Protein AF-A0A2H5VW94-F1 (afdb_monomer_lite)

Secondary structure (DSSP, 8-state):
------------------------TTPPP----HHHHTTS-S----SSTT-GGG-HHHHHHHHHHHHHTT-S---------S----EEEETTEEEETTSEEETTTEEEEE-TTS-EEEEE-HHHHHHH-SEEEEE-PPTT-EE-TTSEEEEEEETTEEEEEEPSS-EEEEEE-THHHH-TTHHHH-TTTTTEEEEEEESSHHHHHTTSB-HHHHHHHHHHHHHHHHHHHHHHHHHTT--S-S-------TT-PPPPTTS--TTT---HHHHHHHHHHH-HHHHHHHHHHHHS-------------PPP--

Foldseek 3Di:
DDDDDDDDDDDDDDDDDDDDDPPDDPDDPPDAAPCCLVVNDVDDDDPDPLQLVPDVVNVVVVVVVVVVVPPDDDDDDDDPDDPPFPWDDDLQFTDRQQWWAAQLQKTWDQDSVRKIFIFGGQVLCLLQFDWQDWFADDAFDWAAAQDFGTWIAGPLGIDTFGDLATFTFHFALPVCHVCVCCCNPPGPPSRTGTITRHPCSSVSSVNIAHHPRVVVSVNVLLVVLLVLLCVLCVVVVNPLPPPPPPPDDPPRDDDDPPDCPPSSRSHSVVSVVSCVVNDSVSSVVSSCVRNPNPPPDPDDDPPDDDDDDD

pLDDT: mean 73.54, std 22.24, range [30.2, 98.19]

Structure (mmCIF, N/CA/C/O backbone):
data_AF-A0A2H5VW94-F1
#
_entry.id   AF-A0A2H5VW94-F1
#
loop_
_atom_site.group_PDB
_atom_site.id
_atom_site.type_symbol
_atom_site.label_atom_id
_atom_site.label_alt_id
_atom_site.label_comp_id
_atom_site.label_asym_id
_atom_site.label_entity_id
_atom_site.label_seq_id
_atom_site.pdbx_PDB_ins_code
_atom_site.Cartn_x
_atom_site.Cartn_y
_atom_site.Cartn_z
_atom_site.occupancy
_atom_site.B_iso_or_equiv
_atom_site.auth_seq_id
_atom_site.auth_comp_id
_atom_site.auth_asym_id
_atom_site.auth_atom_id
_atom_site.pdbx_PDB_model_num
ATOM 1 N N . MET A 1 1 ? -44.189 37.607 56.388 1.00 36.94 1 MET A N 1
ATOM 2 C CA . MET A 1 1 ? -44.268 38.728 55.429 1.00 36.94 1 MET A CA 1
ATOM 3 C C . MET A 1 1 ? -42.875 39.306 55.395 1.00 36.94 1 MET A C 1
ATOM 5 O O . MET A 1 1 ? -42.502 40.000 56.328 1.00 36.94 1 MET A O 1
ATOM 9 N N . ASP A 1 2 ? -42.095 38.837 54.425 1.00 33.47 2 ASP A N 1
ATOM 10 C CA . ASP A 1 2 ? -40.647 39.026 54.344 1.00 33.47 2 ASP A CA 1
ATOM 11 C C . ASP A 1 2 ? -40.249 40.421 53.858 1.00 33.47 2 ASP A C 1
ATOM 13 O O . ASP A 1 2 ? -40.927 41.047 53.041 1.00 33.47 2 ASP A O 1
ATOM 17 N N . GLU A 1 3 ? -39.115 40.867 54.385 1.00 41.34 3 GLU A N 1
ATOM 18 C CA . GLU A 1 3 ? -38.532 42.194 54.270 1.00 41.34 3 GLU A CA 1
ATOM 19 C C . GLU A 1 3 ? -37.410 42.206 53.206 1.00 41.34 3 GLU A C 1
ATOM 21 O O . GLU A 1 3 ? -36.407 41.509 53.305 1.00 41.34 3 GLU A O 1
ATOM 26 N N . VAL A 1 4 ? -37.657 42.955 52.129 1.00 40.69 4 VAL A N 1
ATOM 27 C CA . VAL A 1 4 ? -36.775 43.897 51.402 1.00 40.69 4 VAL A CA 1
ATOM 28 C C . VAL A 1 4 ? -35.230 43.707 51.433 1.00 40.69 4 VAL A C 1
ATOM 30 O O . VAL A 1 4 ? -34.562 44.007 52.411 1.00 40.69 4 VAL A O 1
ATOM 33 N N . LEU A 1 5 ? -34.686 43.364 50.248 1.00 40.09 5 LEU A N 1
ATOM 34 C CA . LEU A 1 5 ? -33.535 43.937 49.492 1.00 40.09 5 LEU A CA 1
ATOM 35 C C . LEU A 1 5 ? -32.297 44.530 50.219 1.00 40.09 5 LEU A C 1
ATOM 37 O O . LEU A 1 5 ? -32.422 45.563 50.862 1.00 40.09 5 LEU A O 1
ATOM 41 N N . SER A 1 6 ? -31.075 44.095 49.830 1.00 35.69 6 SER A N 1
ATOM 42 C CA . SER A 1 6 ? -30.029 45.001 49.274 1.00 35.69 6 SER A CA 1
ATOM 43 C C . SER A 1 6 ? -28.777 44.301 48.674 1.00 35.69 6 SER A C 1
ATOM 45 O O . SER A 1 6 ? -28.000 43.682 49.387 1.00 35.69 6 SER A O 1
ATOM 47 N N . ARG A 1 7 ? -28.616 44.474 47.347 1.00 33.97 7 ARG A N 1
ATOM 48 C CA . ARG A 1 7 ? -27.431 44.826 46.504 1.00 33.97 7 ARG A CA 1
ATOM 49 C C . ARG A 1 7 ? -26.071 44.071 46.593 1.00 33.97 7 ARG A C 1
ATOM 51 O O . ARG A 1 7 ? -25.470 43.957 47.648 1.00 33.97 7 ARG A O 1
ATOM 58 N N . GLY A 1 8 ? -25.580 43.669 45.398 1.00 34.22 8 GLY A N 1
ATOM 59 C CA . GLY A 1 8 ? -24.301 42.980 45.068 1.00 34.22 8 GLY A CA 1
ATOM 60 C C . GLY A 1 8 ? -23.008 43.825 45.168 1.00 34.22 8 GLY A C 1
ATOM 61 O O . GLY A 1 8 ? -23.049 44.834 45.868 1.00 34.22 8 GLY A O 1
ATOM 62 N N . PRO A 1 9 ? -21.867 43.473 44.507 1.00 42.53 9 PRO A N 1
ATOM 63 C CA . PRO A 1 9 ? -21.762 43.211 43.059 1.00 42.53 9 PRO A CA 1
ATOM 64 C C . PRO A 1 9 ? -20.797 42.066 42.618 1.00 42.53 9 PRO A C 1
ATOM 66 O O . PRO A 1 9 ? -20.228 41.333 43.415 1.00 42.53 9 PRO A O 1
ATOM 69 N N . THR A 1 10 ? -20.691 41.942 41.292 1.00 43.19 10 THR A N 1
ATOM 70 C CA . THR A 1 10 ? -19.882 41.091 40.393 1.00 43.19 10 THR A CA 1
ATOM 71 C C . THR A 1 10 ? -18.403 40.872 40.727 1.00 43.19 10 THR A C 1
ATOM 73 O O . THR A 1 10 ? -17.723 41.843 41.034 1.00 43.19 10 THR A O 1
ATOM 76 N N . GLU A 1 11 ? -17.872 39.682 40.406 1.00 33.97 11 GLU A N 1
ATOM 77 C CA . GLU A 1 11 ? -16.534 39.538 39.802 1.00 33.97 11 GLU A CA 1
ATOM 78 C C . GLU A 1 11 ? -16.359 38.193 39.071 1.00 33.97 11 GLU A C 1
ATOM 80 O O . GLU A 1 11 ? -16.801 37.139 39.525 1.00 33.97 11 GLU A O 1
ATOM 85 N N . ALA A 1 12 ? -15.750 38.263 37.888 1.00 40.97 12 ALA A N 1
ATOM 86 C CA . ALA A 1 12 ? -15.394 37.145 37.027 1.00 40.97 12 ALA A CA 1
ATOM 87 C C . ALA A 1 12 ? -13.968 36.672 37.333 1.00 40.97 12 ALA A C 1
ATOM 89 O O . ALA A 1 12 ? -13.084 37.502 37.521 1.00 40.97 12 ALA A O 1
ATOM 90 N N . THR A 1 13 ? -13.713 35.361 37.302 1.00 33.62 13 THR A N 1
ATOM 91 C CA . THR A 1 13 ? -12.376 34.782 37.052 1.00 33.62 13 THR A CA 1
ATOM 92 C C . THR A 1 13 ? -12.488 33.267 36.826 1.00 33.62 13 THR A C 1
ATOM 94 O O . THR A 1 13 ? -12.950 32.531 37.691 1.00 33.62 13 THR A O 1
ATOM 97 N N . GLY A 1 14 ? -12.062 32.778 35.654 1.00 31.61 14 GLY A N 1
ATOM 98 C CA . GLY A 1 14 ? -11.426 31.449 35.576 1.00 31.61 14 GLY A CA 1
ATOM 99 C C . GLY A 1 14 ? -9.961 31.564 36.036 1.00 31.61 14 GLY A C 1
ATOM 100 O O . GLY A 1 14 ? -9.589 32.635 36.515 1.00 31.61 14 GLY A O 1
ATOM 101 N N . PRO A 1 15 ? -9.069 30.577 35.815 1.00 45.81 15 PRO A N 1
ATOM 102 C CA . PRO A 1 15 ? -9.237 29.203 35.334 1.00 45.81 15 PRO A CA 1
ATOM 103 C C . PRO A 1 15 ? -8.601 28.159 36.295 1.00 45.81 15 PRO A C 1
ATOM 105 O O . PRO A 1 15 ? -7.862 28.500 37.210 1.00 45.81 15 PRO A O 1
ATOM 108 N N . GLY A 1 16 ? -8.796 26.865 36.020 1.00 35.56 16 GLY A N 1
ATOM 109 C CA . GLY A 1 16 ? -7.856 25.821 36.455 1.00 35.56 16 GLY A CA 1
ATOM 110 C C . GLY A 1 16 ? -8.177 25.096 37.764 1.00 35.56 16 GLY A C 1
ATOM 111 O O . GLY A 1 16 ? -7.772 25.503 38.845 1.00 35.56 16 GLY A O 1
ATOM 112 N N . ALA A 1 17 ? -8.768 23.911 37.634 1.00 32.50 17 ALA A N 1
ATOM 113 C CA . ALA A 1 17 ? -8.488 22.803 38.538 1.00 32.50 17 ALA A CA 1
ATOM 114 C C . ALA A 1 17 ? -8.567 21.502 37.733 1.00 32.50 17 ALA A C 1
ATOM 116 O O . ALA A 1 17 ? -9.645 20.985 37.452 1.00 32.50 17 ALA A O 1
ATOM 117 N N . HIS A 1 18 ? -7.402 21.005 37.320 1.00 34.72 18 HIS A N 1
ATOM 118 C CA . HIS A 1 18 ? -7.222 19.611 36.932 1.00 34.72 18 HIS A CA 1
ATOM 119 C C . HIS A 1 18 ? -7.373 18.738 38.184 1.00 34.72 18 HIS A C 1
ATOM 121 O O . HIS A 1 18 ? -6.584 18.913 39.116 1.00 34.72 18 HIS A O 1
ATOM 127 N N . PRO A 1 19 ? -8.288 17.757 38.232 1.00 38.44 19 PRO A N 1
ATOM 128 C CA . PRO A 1 19 ? -8.153 16.676 39.186 1.00 38.44 19 PRO A CA 1
ATOM 129 C C . PRO A 1 19 ? -7.064 15.740 38.671 1.00 38.44 19 PRO A C 1
ATOM 131 O O . PRO A 1 19 ? -7.171 15.143 37.599 1.00 38.44 19 PRO A O 1
ATOM 134 N N . LEU A 1 20 ? -5.993 15.696 39.452 1.00 33.03 20 LEU A N 1
ATOM 135 C CA . LEU A 1 20 ? -4.867 14.791 39.338 1.00 33.03 20 LEU A CA 1
ATOM 136 C C . LEU A 1 20 ? -5.322 13.342 39.147 1.00 33.03 20 LEU A C 1
ATOM 138 O O . LEU A 1 20 ? -6.284 12.869 39.754 1.00 33.03 20 LEU A O 1
ATOM 142 N N . SER A 1 21 ? -4.565 12.665 38.294 1.00 39.91 21 SER A N 1
ATOM 143 C CA . SER A 1 21 ? -4.624 11.255 37.953 1.00 39.91 21 SER A CA 1
ATOM 144 C C . SER A 1 21 ? -4.750 10.372 39.195 1.00 39.91 21 SER A C 1
ATOM 146 O O . SER A 1 21 ? -3.788 10.176 39.933 1.00 39.91 21 SER A O 1
ATOM 148 N N . ILE A 1 22 ? -5.929 9.786 39.391 1.00 37.25 22 ILE A N 1
ATOM 149 C CA . ILE A 1 22 ? -6.051 8.532 40.129 1.00 37.25 22 ILE A CA 1
ATOM 150 C C . ILE A 1 22 ? -5.947 7.436 39.072 1.00 37.25 22 ILE A C 1
ATOM 152 O O . ILE A 1 22 ? -6.902 7.173 38.339 1.00 37.25 22 ILE A O 1
ATOM 156 N N . GLU A 1 23 ? -4.766 6.830 38.961 1.00 41.69 23 GLU A N 1
ATOM 157 C CA . GLU A 1 23 ? -4.579 5.596 38.202 1.00 41.69 23 GLU A CA 1
ATOM 158 C C . GLU A 1 23 ? -5.388 4.488 38.888 1.00 41.69 23 GLU A C 1
ATOM 160 O O . GLU A 1 23 ? -4.967 3.885 39.871 1.00 41.69 23 GLU A O 1
ATOM 165 N N . ARG A 1 24 ? -6.611 4.264 38.399 1.00 37.78 24 ARG A N 1
ATOM 166 C CA . ARG A 1 24 ? -7.397 3.070 38.704 1.00 37.78 24 ARG A CA 1
ATOM 167 C C . ARG A 1 24 ? -7.091 2.018 37.647 1.00 37.78 24 ARG A C 1
ATOM 169 O O . ARG A 1 24 ? -7.549 2.124 36.507 1.00 37.78 24 ARG A O 1
ATOM 176 N N . GLU A 1 25 ? -6.333 0.998 38.037 1.00 43.88 25 GLU A N 1
ATOM 177 C CA . GLU A 1 25 ? -6.267 -0.270 37.312 1.00 43.88 25 GLU A CA 1
ATOM 178 C C . GLU A 1 25 ? -7.698 -0.784 37.086 1.00 43.88 25 GLU A C 1
ATOM 180 O O . GLU A 1 25 ? -8.461 -0.986 38.031 1.00 43.88 25 GLU A O 1
ATOM 185 N N . GLY A 1 26 ? -8.085 -0.909 35.812 1.00 47.12 26 GLY A N 1
ATOM 186 C CA . GLY A 1 26 ? -9.430 -1.318 35.390 1.00 47.12 26 GLY A CA 1
ATOM 187 C C . GLY A 1 26 ? -10.304 -0.225 34.758 1.00 47.12 26 GLY A C 1
ATOM 188 O O . GLY A 1 26 ? -11.476 -0.483 34.493 1.00 47.12 26 GLY A O 1
ATOM 189 N N . ALA A 1 27 ? -9.786 0.979 34.492 1.00 40.06 27 ALA A N 1
ATOM 190 C CA . ALA A 1 27 ? -10.548 2.011 33.787 1.00 40.06 27 ALA A CA 1
ATOM 191 C C . ALA A 1 27 ? -10.791 1.629 32.312 1.00 40.06 27 ALA A C 1
ATOM 193 O O . ALA A 1 27 ? -9.847 1.416 31.547 1.00 40.06 27 ALA A O 1
ATOM 194 N N . ALA A 1 28 ? -12.065 1.564 31.910 1.00 51.09 28 ALA A N 1
ATOM 195 C CA . ALA A 1 28 ? -12.468 1.476 30.508 1.00 51.09 28 ALA A CA 1
ATOM 196 C C . ALA A 1 28 ? -11.745 2.561 29.683 1.00 51.09 28 ALA A C 1
ATOM 198 O O . ALA A 1 28 ? -11.519 3.660 30.205 1.00 51.09 28 ALA A O 1
ATOM 199 N N . PRO A 1 29 ? -11.358 2.285 28.422 1.00 56.88 29 PRO A N 1
ATOM 200 C CA . PRO A 1 29 ? -10.651 3.266 27.613 1.00 56.88 29 PRO A CA 1
ATOM 201 C C . PRO A 1 29 ? -11.464 4.558 27.573 1.00 56.88 29 PRO A C 1
ATOM 203 O O . PRO A 1 29 ? -12.663 4.528 27.300 1.00 56.88 29 PRO A O 1
ATOM 206 N N . VAL A 1 30 ? -10.811 5.688 27.859 1.00 66.25 30 VAL A N 1
ATOM 207 C CA . VAL A 1 30 ? -11.415 7.011 27.685 1.00 66.25 30 VAL A CA 1
ATOM 208 C C . VAL A 1 30 ? -11.692 7.156 26.197 1.00 66.25 30 VAL A C 1
ATOM 210 O O . VAL A 1 30 ? -10.794 7.453 25.407 1.00 66.25 30 VAL A O 1
ATOM 213 N N . LEU A 1 31 ? -12.924 6.853 25.804 1.00 68.19 31 LEU A N 1
ATOM 214 C CA . LEU A 1 31 ? -13.353 6.952 24.426 1.00 68.19 31 LEU A CA 1
ATOM 215 C C . LEU A 1 31 ? -13.254 8.432 24.031 1.00 68.19 31 LEU A C 1
ATOM 217 O O . LEU A 1 31 ? -13.614 9.340 24.783 1.00 68.19 31 LEU A O 1
ATOM 221 N N . GLN A 1 32 ? -12.682 8.700 22.866 1.00 76.69 32 GLN A N 1
ATOM 222 C CA . GLN A 1 32 ? -12.521 10.053 22.339 1.00 76.69 32 GLN A CA 1
ATOM 223 C C . GLN A 1 32 ? -13.140 10.111 20.951 1.00 76.69 32 GLN A C 1
ATOM 225 O O . GLN A 1 32 ? -13.192 9.109 20.239 1.00 76.69 32 GLN A O 1
ATOM 230 N N . CYS A 1 33 ? -13.615 11.294 20.565 1.00 83.94 33 CYS A N 1
ATOM 231 C CA . CYS A 1 33 ? -14.089 11.523 19.207 1.00 83.94 33 CYS A CA 1
ATOM 232 C C . CYS A 1 33 ? -12.991 11.152 18.194 1.00 83.94 33 CYS A C 1
ATOM 234 O O . CYS A 1 33 ? -11.825 11.503 18.384 1.00 83.94 33 CYS A O 1
ATOM 236 N N . VAL A 1 34 ? -13.362 10.508 17.084 1.00 83.56 34 VAL A N 1
ATOM 237 C CA . VAL A 1 34 ? -12.419 10.109 16.020 1.00 83.56 34 VAL A CA 1
ATOM 238 C C . VAL A 1 34 ? -11.626 11.296 15.464 1.00 83.56 34 VAL A C 1
ATOM 240 O O . VAL A 1 34 ? -10.444 11.168 15.159 1.00 83.56 34 VAL A O 1
ATOM 243 N N . TRP A 1 35 ? -12.239 12.480 15.425 1.00 83.62 35 TRP A N 1
ATOM 244 C CA . TRP A 1 35 ? -11.607 13.716 14.958 1.00 83.62 35 TRP A CA 1
ATOM 245 C C . TRP A 1 35 ? -10.666 14.341 15.992 1.00 83.62 35 TRP A C 1
ATOM 247 O O . TRP A 1 35 ? -9.712 15.015 15.611 1.00 83.62 35 TRP A O 1
ATOM 257 N N . MET A 1 36 ? -10.871 14.058 17.284 1.00 82.19 36 MET A N 1
ATOM 258 C CA . MET A 1 36 ? -9.883 14.381 18.320 1.00 82.19 36 MET A CA 1
ATOM 259 C C . MET A 1 36 ? -8.689 13.438 18.262 1.00 82.19 36 MET A C 1
ATOM 261 O O . MET A 1 36 ? -7.545 13.862 18.400 1.00 82.19 36 MET A O 1
ATOM 265 N N . LEU A 1 37 ? -8.942 12.152 18.010 1.00 75.00 37 LEU A N 1
ATOM 266 C CA . LEU A 1 37 ? -7.876 11.169 17.824 1.00 75.00 37 LEU A CA 1
ATOM 267 C C . LEU A 1 37 ? -7.007 11.500 16.605 1.00 75.00 37 LEU A C 1
ATOM 269 O O . LEU A 1 37 ? -5.791 11.338 16.672 1.00 75.00 37 LEU A O 1
ATOM 273 N N . ALA A 1 38 ? -7.618 12.008 15.534 1.00 74.00 38 ALA A N 1
ATOM 274 C CA . ALA A 1 38 ? -6.927 12.476 14.335 1.00 74.00 38 ALA A CA 1
ATOM 275 C C . ALA A 1 38 ? -6.237 13.847 14.498 1.00 74.00 38 ALA A C 1
ATOM 277 O O . ALA A 1 38 ? -5.568 14.291 13.569 1.00 74.00 38 ALA A O 1
ATOM 278 N N . GLY A 1 39 ? -6.396 14.528 15.641 1.00 72.19 39 GLY A N 1
ATOM 279 C CA . GLY A 1 39 ? -5.805 15.849 15.892 1.00 72.19 39 GLY A CA 1
ATOM 280 C C . GLY A 1 39 ? -6.428 16.991 15.082 1.00 72.19 39 GLY A C 1
ATOM 281 O O . GLY A 1 39 ? -5.811 18.037 14.931 1.00 72.19 39 GLY A O 1
ATOM 282 N N . ILE A 1 40 ? -7.632 16.790 14.541 1.00 78.00 40 ILE A N 1
ATOM 283 C CA . ILE A 1 40 ? -8.374 17.798 13.764 1.00 78.00 40 ILE A CA 1
ATOM 284 C C . ILE A 1 40 ? -9.198 18.700 14.694 1.00 78.00 40 ILE A C 1
ATOM 286 O O . ILE A 1 40 ? -9.531 19.829 14.344 1.00 78.00 40 ILE A O 1
ATOM 290 N N . VAL A 1 41 ? -9.535 18.202 15.886 1.00 76.62 41 VAL A N 1
ATOM 291 C CA . VAL A 1 41 ? -10.321 18.909 16.902 1.00 76.62 41 VAL A CA 1
ATOM 292 C C . VAL A 1 41 ? -9.657 18.705 18.257 1.00 76.62 41 VAL A C 1
ATOM 294 O O . VAL A 1 41 ? -9.432 17.566 18.652 1.00 76.62 41 VAL A O 1
ATOM 297 N N . ASP A 1 42 ? -9.390 19.776 18.999 1.00 73.00 42 ASP A N 1
ATOM 298 C CA . ASP A 1 42 ? -8.694 19.670 20.290 1.00 73.00 42 ASP A CA 1
ATOM 299 C C . ASP A 1 42 ? -9.546 18.981 21.364 1.00 73.00 42 ASP A C 1
ATOM 301 O O . ASP A 1 42 ? -9.061 18.156 22.141 1.00 73.00 42 ASP A O 1
ATOM 305 N N . TYR A 1 43 ? -10.845 19.291 21.395 1.00 82.81 43 TYR A N 1
ATOM 306 C CA . TYR A 1 43 ? -11.783 18.722 22.352 1.00 82.81 43 TYR A CA 1
ATOM 307 C C . TYR A 1 43 ? -13.214 18.688 21.815 1.00 82.81 43 TYR A C 1
ATOM 309 O O . TYR A 1 43 ? -13.707 19.644 21.218 1.00 82.81 43 TYR A O 1
ATOM 317 N N . LYS A 1 44 ? -13.903 17.575 22.066 1.00 80.69 44 LYS A N 1
ATOM 318 C CA . LYS A 1 44 ? -15.321 17.385 21.788 1.00 80.69 44 LYS A CA 1
ATOM 319 C C . LYS A 1 44 ? -15.925 16.412 22.790 1.00 80.69 44 LYS A C 1
ATOM 321 O O . LYS A 1 44 ? -15.521 15.252 22.861 1.00 80.69 44 LYS A O 1
ATOM 326 N N . LEU A 1 45 ? -16.968 16.867 23.476 1.00 82.88 45 LEU A N 1
ATOM 327 C CA . LEU A 1 45 ? -17.819 15.999 24.276 1.00 82.88 45 LEU A CA 1
ATOM 328 C C . LEU A 1 45 ? -18.712 15.152 23.355 1.00 82.88 45 LEU A C 1
ATOM 330 O O . LEU A 1 45 ? -19.342 15.685 22.436 1.00 82.88 45 LEU A O 1
ATOM 334 N N . CYS A 1 46 ? -18.722 13.835 23.569 1.00 82.38 46 CYS A N 1
ATOM 335 C CA . CYS A 1 46 ? -19.602 12.918 22.854 1.00 82.38 46 CYS A CA 1
ATOM 336 C C . CYS A 1 46 ? -20.936 12.802 23.598 1.00 82.38 46 CYS A C 1
ATOM 338 O O . CYS A 1 46 ? -20.954 12.478 24.779 1.00 82.38 46 CYS A O 1
ATOM 340 N N . ASP A 1 47 ? -22.033 13.048 22.892 1.00 82.44 47 ASP A N 1
ATOM 341 C CA . ASP A 1 47 ? -23.418 12.934 23.363 1.00 82.44 47 ASP A CA 1
ATOM 342 C C . ASP A 1 47 ? -24.133 11.689 22.796 1.00 82.44 47 ASP A C 1
ATOM 344 O O . ASP A 1 47 ? -25.351 11.575 22.887 1.00 82.44 47 ASP A O 1
ATOM 348 N N . ARG A 1 48 ? -23.389 10.787 22.138 1.00 78.06 48 ARG A N 1
ATOM 349 C CA . ARG A 1 48 ? -23.919 9.677 21.320 1.00 78.06 48 ARG A CA 1
ATOM 350 C C . ARG A 1 48 ? -23.232 8.338 21.591 1.00 78.06 48 ARG A C 1
ATOM 352 O O . ARG A 1 48 ? -23.091 7.545 20.669 1.00 78.06 48 ARG A O 1
ATOM 359 N N . ASP A 1 49 ? -22.708 8.134 22.799 1.00 81.44 49 ASP A N 1
ATOM 360 C CA . ASP A 1 49 ? -22.039 6.887 23.216 1.00 81.44 49 ASP A CA 1
ATOM 361 C C . ASP A 1 49 ? -20.976 6.366 22.229 1.00 81.44 49 ASP A C 1
ATOM 363 O O . ASP A 1 49 ? -20.726 5.172 22.099 1.00 81.44 49 ASP A O 1
ATOM 367 N N . TYR A 1 50 ? -20.307 7.290 21.532 1.00 80.81 50 TYR A N 1
ATOM 368 C CA . TYR A 1 50 ? -19.291 7.016 20.511 1.00 80.81 50 TYR A CA 1
ATOM 369 C C . TYR A 1 50 ? -19.792 6.222 19.294 1.00 80.81 50 TYR A C 1
ATOM 371 O O . TYR A 1 50 ? -18.983 5.749 18.490 1.00 80.81 50 TYR A O 1
ATOM 379 N N . GLU A 1 51 ? -21.108 6.183 19.071 1.00 80.88 51 GLU A N 1
ATOM 380 C CA . GLU A 1 51 ? -21.732 5.748 17.822 1.00 80.88 51 GLU A CA 1
ATOM 381 C C . GLU A 1 51 ? -21.505 6.791 16.720 1.00 80.88 51 GLU A C 1
ATOM 383 O O . GLU A 1 51 ? -22.372 7.591 16.354 1.00 80.88 51 GLU A O 1
ATOM 388 N N . CYS A 1 52 ? -20.282 6.808 16.189 1.00 80.12 52 CYS A N 1
ATOM 389 C CA . CYS A 1 52 ? -19.846 7.810 15.219 1.00 80.12 52 CYS A CA 1
ATOM 390 C C . CYS A 1 52 ? -20.701 7.811 13.940 1.00 80.12 52 CYS A C 1
ATOM 392 O O . CYS A 1 52 ? -20.856 8.864 13.329 1.00 80.12 52 CYS A O 1
ATOM 394 N N . ASP A 1 53 ? -21.319 6.675 13.596 1.00 70.38 53 ASP A N 1
ATOM 395 C CA . ASP A 1 53 ? -22.190 6.492 12.427 1.00 70.38 53 ASP A CA 1
ATOM 396 C C . ASP A 1 53 ? -23.397 7.453 12.397 1.00 70.38 53 ASP A C 1
ATOM 398 O O . ASP A 1 53 ? -23.843 7.846 11.319 1.00 70.38 53 ASP A O 1
ATOM 402 N N . HIS A 1 54 ? -23.902 7.872 13.562 1.00 78.81 54 HIS A N 1
ATOM 403 C CA . HIS A 1 54 ? -25.037 8.798 13.681 1.00 78.81 54 HIS A CA 1
ATOM 404 C C . HIS A 1 54 ? -24.642 10.137 14.308 1.00 78.81 54 HIS A C 1
ATOM 406 O O . HIS A 1 54 ? -25.503 10.958 14.635 1.00 78.81 54 HIS A O 1
ATOM 412 N N . CYS A 1 55 ? -23.340 10.382 14.484 1.00 83.88 55 CYS A N 1
ATOM 413 C CA . CYS A 1 55 ? -22.859 11.610 15.089 1.00 83.88 55 CYS A CA 1
ATOM 414 C C . CYS A 1 55 ? -22.982 12.766 14.078 1.00 83.88 55 CYS A C 1
ATOM 416 O O . CYS A 1 55 ? -22.274 12.777 13.066 1.00 83.88 55 CYS A O 1
ATOM 418 N N . PRO A 1 56 ? -23.820 13.789 14.338 1.00 77.38 56 PRO A N 1
ATOM 419 C CA . PRO A 1 56 ? -24.010 14.900 13.403 1.00 77.38 56 PRO A CA 1
ATOM 420 C C . PRO A 1 56 ? -22.716 15.685 13.160 1.00 77.38 56 PRO A C 1
ATOM 422 O O . PRO A 1 56 ? -22.533 16.261 12.094 1.00 77.38 56 PRO A O 1
ATOM 425 N N . PHE A 1 57 ? -21.796 15.668 14.124 1.00 83.88 57 PHE A N 1
ATOM 426 C CA . PHE A 1 57 ? -20.487 16.298 13.999 1.00 83.88 57 PHE A CA 1
ATOM 427 C C . PHE A 1 57 ? -19.529 15.521 13.096 1.00 83.88 57 PHE A C 1
ATOM 429 O O . PHE A 1 57 ? -18.823 16.134 12.303 1.00 83.88 57 PHE A O 1
ATOM 436 N N . ASP A 1 58 ? -19.511 14.187 13.196 1.00 84.06 58 ASP A N 1
ATOM 437 C CA . ASP A 1 58 ? -18.733 13.352 12.274 1.00 84.06 58 ASP A CA 1
ATOM 438 C C . ASP A 1 58 ? -19.257 13.517 10.844 1.00 84.06 58 ASP A C 1
ATOM 440 O O . ASP A 1 58 ? -18.475 13.783 9.930 1.00 84.06 58 ASP A O 1
ATOM 444 N N . ARG A 1 59 ? -20.586 13.480 10.672 1.00 82.69 59 ARG A N 1
ATOM 445 C CA . ARG A 1 59 ? -21.237 13.747 9.385 1.00 82.69 59 ARG A CA 1
ATOM 446 C C . ARG A 1 59 ? -20.851 15.118 8.826 1.00 82.69 59 ARG A C 1
ATOM 448 O O . ARG A 1 59 ? -20.389 15.177 7.691 1.00 82.69 59 ARG A O 1
ATOM 455 N N . ALA A 1 60 ? -20.950 16.178 9.627 1.00 80.31 60 ALA A N 1
ATOM 456 C CA . ALA A 1 60 ? -20.614 17.536 9.202 1.00 80.31 60 ALA A CA 1
ATOM 457 C C . ALA A 1 60 ? -19.132 17.695 8.812 1.00 80.31 60 ALA A C 1
ATOM 459 O O . ALA A 1 60 ? -18.827 18.347 7.820 1.00 80.31 60 ALA A O 1
ATOM 460 N N . LEU A 1 61 ? -18.194 17.074 9.534 1.00 80.56 61 LEU A N 1
ATOM 461 C CA . LEU A 1 61 ? -16.767 17.116 9.179 1.00 80.56 61 LEU A CA 1
ATOM 462 C C . LEU A 1 61 ? -16.463 16.362 7.883 1.00 80.56 61 LEU A C 1
ATOM 464 O O . LEU A 1 61 ? -15.674 16.830 7.056 1.00 80.56 61 LEU A O 1
ATOM 468 N N . ARG A 1 62 ? -17.119 15.217 7.667 1.00 75.94 62 ARG A N 1
ATOM 469 C CA . ARG A 1 62 ? -17.024 14.473 6.404 1.00 75.94 62 ARG A CA 1
ATOM 470 C C . ARG A 1 62 ? -17.642 15.248 5.248 1.00 75.94 62 ARG A C 1
ATOM 472 O O . ARG A 1 62 ? -17.056 15.271 4.172 1.00 75.94 62 ARG A O 1
ATOM 479 N N . GLU A 1 63 ? -18.794 15.877 5.457 1.00 75.06 63 GLU A N 1
ATOM 480 C CA . GLU A 1 63 ? -19.462 16.734 4.470 1.00 75.06 63 GLU A CA 1
ATOM 481 C C . GLU A 1 63 ? -18.611 17.954 4.135 1.00 75.06 63 GLU A C 1
ATOM 483 O O . GLU A 1 63 ? -18.332 18.184 2.965 1.00 75.06 63 GLU A O 1
ATOM 488 N N . ARG A 1 64 ? -18.059 18.651 5.129 1.00 68.38 64 ARG A N 1
ATOM 489 C CA . ARG A 1 64 ? -17.188 19.804 4.889 1.00 68.38 64 ARG A CA 1
ATOM 490 C C . ARG A 1 64 ? -15.910 19.434 4.141 1.00 68.38 64 ARG A C 1
ATOM 492 O O . ARG A 1 64 ? -15.469 20.172 3.266 1.00 68.38 64 ARG A O 1
ATOM 499 N N . THR A 1 65 ? -15.341 18.266 4.436 1.00 61.44 65 THR A N 1
ATOM 500 C CA . THR A 1 65 ? -14.196 17.728 3.686 1.00 61.44 65 THR A CA 1
ATOM 501 C C . THR A 1 65 ? -14.584 17.412 2.234 1.00 61.44 65 THR A C 1
ATOM 503 O O . THR A 1 65 ? -13.774 17.612 1.334 1.00 61.44 65 THR A O 1
ATOM 506 N N . ARG A 1 66 ? -15.828 16.973 1.982 1.00 59.81 66 ARG A N 1
ATOM 507 C CA . ARG A 1 66 ? -16.378 16.768 0.627 1.00 59.81 66 ARG A CA 1
ATOM 508 C C . ARG A 1 66 ? -16.681 18.082 -0.102 1.00 59.81 66 ARG A C 1
ATOM 510 O O . ARG A 1 66 ? -16.487 18.137 -1.307 1.00 59.81 66 ARG A O 1
ATOM 517 N N . GLU A 1 67 ? -17.128 19.119 0.600 1.00 51.22 67 GLU A N 1
ATOM 518 C CA . GLU A 1 67 ? -17.412 20.447 0.033 1.00 51.22 67 GLU A CA 1
ATOM 519 C C . GLU A 1 67 ? -16.136 21.189 -0.362 1.00 51.22 67 GLU A C 1
ATOM 521 O O . GLU A 1 67 ? -16.029 21.653 -1.490 1.00 51.22 67 GLU A O 1
ATOM 526 N N . ILE A 1 68 ? -15.125 21.213 0.517 1.00 57.31 68 ILE A N 1
ATOM 527 C CA . ILE A 1 68 ? -13.781 21.723 0.183 1.00 57.31 68 ILE A CA 1
ATOM 528 C C . ILE A 1 68 ? -13.190 20.930 -0.995 1.00 57.31 68 ILE A C 1
ATOM 530 O O . ILE A 1 68 ? -12.389 21.439 -1.776 1.00 57.31 68 ILE A O 1
ATOM 534 N N . ALA A 1 69 ? -13.609 19.673 -1.150 1.00 49.00 69 ALA A N 1
ATOM 535 C CA . ALA A 1 69 ? -13.229 18.834 -2.268 1.00 49.00 69 ALA A CA 1
ATOM 536 C C . ALA A 1 69 ? -14.040 19.044 -3.566 1.00 49.00 69 ALA A C 1
ATOM 538 O O . ALA A 1 69 ? -13.638 18.497 -4.597 1.00 49.00 69 ALA A O 1
ATOM 539 N N . GLY A 1 70 ? -15.155 19.782 -3.520 1.00 42.56 70 GLY A N 1
ATOM 540 C CA . GLY A 1 70 ? -16.211 19.795 -4.538 1.00 42.56 70 GLY A CA 1
ATOM 541 C C . GLY A 1 70 ? -16.414 21.107 -5.302 1.00 42.56 70 GLY A C 1
ATOM 542 O O . GLY A 1 70 ? -17.290 21.153 -6.165 1.00 42.56 70 GLY A O 1
ATOM 543 N N . GLU A 1 71 ? -15.618 22.149 -5.070 1.00 43.47 71 GLU A N 1
ATOM 544 C CA . GLU A 1 71 ? -15.581 23.315 -5.965 1.00 43.47 71 GLU A CA 1
ATOM 545 C C . GLU A 1 71 ? -14.653 23.043 -7.157 1.00 43.47 71 GLU A C 1
ATOM 547 O O . GLU A 1 71 ? -13.536 23.532 -7.216 1.00 43.47 71 GLU A O 1
ATOM 552 N N . GLU A 1 72 ? -15.122 22.180 -8.064 1.00 38.47 72 GLU A N 1
ATOM 553 C CA . GLU A 1 72 ? -14.959 22.281 -9.524 1.00 38.47 72 GLU A CA 1
ATOM 554 C C . GLU A 1 72 ? -15.780 21.160 -10.203 1.00 38.47 72 GLU A C 1
ATOM 556 O O . GLU A 1 72 ? -15.336 20.035 -10.400 1.00 38.47 72 GLU A O 1
ATOM 561 N N . GLY A 1 73 ? -17.040 21.483 -10.520 1.00 37.31 73 GLY A N 1
ATOM 562 C CA . GLY A 1 73 ? -17.684 21.123 -11.790 1.00 37.31 73 GLY A CA 1
ATOM 563 C C . GLY A 1 73 ? -18.038 19.662 -12.127 1.00 37.31 73 GLY A C 1
ATOM 564 O O . GLY A 1 73 ? -17.249 18.938 -12.716 1.00 37.31 73 GLY A O 1
ATOM 565 N N . SER A 1 74 ? -19.347 19.377 -12.032 1.00 38.69 74 SER A N 1
ATOM 566 C CA . SER A 1 74 ? -20.164 18.645 -13.030 1.00 38.69 74 SER A CA 1
ATOM 567 C C . SER A 1 74 ? -20.359 17.109 -12.940 1.00 38.69 74 SER A C 1
ATOM 569 O O . SER A 1 74 ? -19.630 16.310 -13.515 1.00 38.69 74 SER A O 1
ATOM 571 N N . SER A 1 75 ? -21.552 16.773 -12.421 1.00 41.31 75 SER A N 1
ATOM 572 C CA . SER A 1 75 ? -22.585 15.915 -13.056 1.00 41.31 75 SER A CA 1
ATOM 573 C C . SER A 1 75 ? -22.596 14.384 -12.848 1.00 41.31 75 SER A C 1
ATOM 575 O O . SER A 1 75 ? -22.048 13.601 -13.611 1.00 41.31 75 SER A O 1
ATOM 577 N N . ARG A 1 76 ? -23.383 13.996 -11.829 1.00 44.03 76 ARG A N 1
ATOM 578 C CA . ARG A 1 76 ? -24.332 12.859 -11.677 1.00 44.03 76 ARG A CA 1
ATOM 579 C C . ARG A 1 76 ? -24.206 11.611 -12.584 1.00 44.03 76 ARG A C 1
ATOM 581 O O . ARG A 1 76 ? -24.534 11.656 -13.762 1.00 44.03 76 ARG A O 1
ATOM 588 N N . SER A 1 77 ? -24.076 10.440 -11.946 1.00 34.47 77 SER A N 1
ATOM 589 C CA . SER A 1 77 ? -25.007 9.306 -12.142 1.00 34.47 77 SER A CA 1
ATOM 590 C C . SER A 1 77 ? -25.050 8.391 -10.909 1.00 34.47 77 SER A C 1
ATOM 592 O O . SER A 1 77 ? -24.047 8.187 -10.227 1.00 34.47 77 SER A O 1
ATOM 594 N N . HIS A 1 78 ? -26.256 7.904 -10.606 1.00 39.03 78 HIS A N 1
ATOM 595 C CA . HIS A 1 78 ? -26.575 6.995 -9.509 1.00 39.03 78 HIS A CA 1
ATOM 596 C C . HIS A 1 78 ? -25.865 5.647 -9.667 1.00 39.03 78 HIS A C 1
ATOM 598 O O . HIS A 1 78 ? -25.966 4.987 -10.697 1.00 39.03 78 HIS A O 1
ATOM 604 N N . GLY A 1 79 ? -25.198 5.235 -8.600 1.00 30.52 79 GLY A N 1
ATOM 605 C CA . GLY A 1 79 ? -24.642 3.909 -8.401 1.00 30.52 79 GLY A CA 1
ATOM 606 C C . GLY A 1 79 ? -23.899 3.941 -7.080 1.00 30.52 79 GLY A C 1
ATOM 607 O O . GLY A 1 79 ? -23.055 4.813 -6.881 1.00 30.52 79 GLY A O 1
ATOM 608 N N . GLU A 1 80 ? -24.261 3.048 -6.170 1.00 37.00 80 GLU A N 1
ATOM 609 C CA . GLU A 1 80 ? -23.663 2.848 -4.852 1.00 37.00 80 GLU A CA 1
ATOM 610 C C . GLU A 1 80 ? -22.175 2.483 -5.007 1.00 37.00 80 GLU A C 1
ATOM 612 O O . GLU A 1 80 ? -21.768 1.327 -4.973 1.00 37.00 80 GLU A O 1
ATOM 617 N N . ARG A 1 81 ? -21.338 3.487 -5.278 1.00 38.41 81 ARG A N 1
ATOM 618 C CA . ARG A 1 81 ? -19.887 3.349 -5.321 1.00 38.41 81 ARG A CA 1
ATOM 619 C C . ARG A 1 81 ? -19.397 3.603 -3.912 1.00 38.41 81 ARG A C 1
ATOM 621 O O . ARG A 1 81 ? -19.558 4.697 -3.371 1.00 38.41 81 ARG A O 1
ATOM 628 N N . THR A 1 82 ? -18.828 2.559 -3.320 1.00 41.09 82 THR A N 1
ATOM 629 C CA . THR A 1 82 ? -17.938 2.611 -2.160 1.00 41.09 82 THR A CA 1
ATOM 630 C C . THR A 1 82 ? -17.172 3.927 -2.194 1.00 41.09 82 THR A C 1
ATOM 632 O O . THR A 1 82 ? -16.511 4.175 -3.198 1.00 41.09 82 THR A O 1
ATOM 635 N N . ALA A 1 83 ? -17.353 4.770 -1.165 1.00 42.09 83 ALA A N 1
ATOM 636 C CA . ALA A 1 83 ? -16.847 6.142 -1.067 1.00 42.09 83 ALA A CA 1
ATOM 637 C C . ALA A 1 83 ? -15.653 6.377 -1.999 1.00 42.09 83 ALA A C 1
ATOM 639 O O . ALA A 1 83 ? -14.546 5.930 -1.703 1.00 42.09 83 ALA A O 1
ATOM 640 N N . SER A 1 84 ? -15.914 6.987 -3.157 1.00 47.75 84 SER A N 1
ATOM 641 C CA . SER A 1 84 ? -14.909 7.256 -4.177 1.00 47.75 84 SER A CA 1
ATOM 642 C C . SER A 1 84 ? -13.836 8.124 -3.538 1.00 47.75 84 SER A C 1
ATOM 644 O O . SER A 1 84 ? -14.051 9.316 -3.314 1.00 47.75 84 SER A O 1
ATOM 646 N N . HIS A 1 85 ? -12.731 7.492 -3.137 1.00 59.72 85 HIS A N 1
ATOM 647 C CA . HIS A 1 85 ? -11.607 8.168 -2.509 1.00 59.72 85 HIS A CA 1
ATOM 648 C C . HIS A 1 85 ? -11.166 9.283 -3.444 1.00 59.72 85 HIS A C 1
ATOM 650 O O . HIS A 1 85 ? -10.916 9.027 -4.621 1.00 59.72 85 HIS A O 1
ATOM 656 N N . ARG A 1 86 ? -11.084 10.517 -2.946 1.00 74.56 86 ARG A N 1
ATOM 657 C CA . ARG A 1 86 ? -10.505 11.603 -3.732 1.00 74.56 86 ARG A CA 1
ATOM 658 C C . ARG A 1 86 ? -9.057 11.230 -4.026 1.00 74.56 86 ARG A C 1
ATOM 660 O O . ARG A 1 86 ? -8.286 10.976 -3.099 1.00 74.56 86 ARG A O 1
ATOM 667 N N . LEU A 1 87 ? -8.738 11.096 -5.310 1.00 83.62 87 LEU A N 1
ATOM 668 C CA . LEU A 1 87 ? -7.419 10.688 -5.768 1.00 83.62 87 LEU A CA 1
ATOM 669 C C . LEU A 1 87 ? -6.613 11.932 -6.124 1.00 83.62 87 LEU A C 1
ATOM 671 O O . LEU A 1 87 ? -6.903 12.618 -7.102 1.00 83.62 87 LEU A O 1
ATOM 675 N N . PHE A 1 88 ? -5.566 12.187 -5.354 1.00 85.06 88 PHE A N 1
ATOM 676 C CA . PHE A 1 88 ? -4.486 13.065 -5.767 1.00 85.06 88 PHE A CA 1
ATOM 677 C C . PHE A 1 88 ? -3.648 12.356 -6.836 1.00 85.06 88 PHE A C 1
ATOM 679 O O . PHE A 1 88 ? -3.345 11.175 -6.688 1.00 85.06 88 PHE A O 1
ATOM 686 N N . SER A 1 89 ? -3.268 13.049 -7.911 1.00 85.38 89 SER A N 1
ATOM 687 C CA . SER A 1 89 ? -2.502 12.451 -9.011 1.00 85.38 89 SER A CA 1
ATOM 688 C C . SER A 1 89 ? -1.215 13.224 -9.287 1.00 85.38 89 SER A C 1
ATOM 690 O O . SER A 1 89 ? -1.239 14.445 -9.425 1.00 85.38 89 SER A O 1
ATOM 692 N N . ARG A 1 90 ? -0.086 12.515 -9.414 1.00 85.00 90 ARG A N 1
ATOM 693 C CA . ARG A 1 90 ? 1.217 13.100 -9.765 1.00 85.00 90 ARG A CA 1
ATOM 694 C C . ARG A 1 90 ? 2.057 12.121 -10.579 1.00 85.00 90 ARG A C 1
ATOM 696 O O . ARG A 1 90 ? 2.264 10.992 -10.149 1.00 85.00 90 ARG A O 1
ATOM 703 N N . GLY A 1 91 ? 2.569 12.551 -11.736 1.00 77.69 91 GLY A N 1
ATOM 704 C CA . GLY A 1 91 ? 3.496 11.752 -12.558 1.00 77.69 91 GLY A CA 1
ATOM 705 C C . GLY A 1 91 ? 2.946 10.383 -12.982 1.00 77.69 91 GLY A C 1
ATOM 706 O O . GLY A 1 91 ? 3.696 9.415 -13.049 1.00 77.69 91 GLY A O 1
ATOM 707 N N . GLY A 1 92 ? 1.629 10.279 -13.191 1.00 82.62 92 GLY A N 1
ATOM 708 C CA . GLY A 1 92 ? 0.957 9.015 -13.506 1.00 82.62 92 GLY A CA 1
ATOM 709 C C . GLY A 1 92 ? 0.677 8.104 -12.304 1.00 82.62 92 GLY A C 1
ATOM 710 O O . GLY A 1 92 ? 0.225 6.982 -12.517 1.00 82.62 92 GLY A O 1
ATOM 711 N N . PHE A 1 93 ? 0.908 8.557 -11.069 1.00 89.88 93 PHE A N 1
ATOM 712 C CA . PHE A 1 93 ? 0.583 7.841 -9.831 1.00 89.88 93 PHE A CA 1
ATOM 713 C C . PHE A 1 93 ? -0.583 8.496 -9.100 1.00 89.88 93 PHE A C 1
ATOM 715 O O . PHE A 1 93 ? -0.679 9.723 -9.072 1.00 89.88 93 PHE A O 1
ATOM 722 N N . HIS A 1 94 ? -1.427 7.684 -8.470 1.00 91.62 94 HIS A N 1
ATOM 723 C CA . HIS A 1 94 ? -2.609 8.137 -7.738 1.00 91.62 94 HIS A CA 1
ATOM 724 C C . HIS A 1 94 ? -2.462 7.871 -6.241 1.00 91.62 94 HIS A C 1
ATOM 726 O O . HIS A 1 94 ? -1.956 6.830 -5.855 1.00 91.62 94 HIS A O 1
ATOM 732 N N . MET A 1 95 ? -2.911 8.785 -5.389 1.00 92.94 95 MET A N 1
ATOM 733 C CA . MET A 1 95 ? -2.919 8.647 -3.934 1.00 92.94 95 MET A CA 1
ATOM 734 C C . MET A 1 95 ? -4.318 8.969 -3.419 1.00 92.94 95 MET A C 1
ATOM 736 O O . MET A 1 95 ? -4.839 10.049 -3.680 1.00 92.94 95 MET A O 1
ATOM 740 N N . ALA A 1 96 ? -4.927 8.064 -2.659 1.00 93.06 96 ALA A N 1
ATOM 741 C CA . ALA A 1 96 ? -6.180 8.343 -1.965 1.00 93.06 96 ALA A CA 1
ATOM 742 C C . ALA A 1 96 ? -5.940 9.286 -0.773 1.00 93.06 96 ALA A C 1
ATOM 744 O O . ALA A 1 96 ? -5.204 8.935 0.150 1.00 93.06 96 ALA A O 1
ATOM 745 N N . GLU A 1 97 ? -6.567 10.465 -0.778 1.00 84.38 97 GLU A N 1
ATOM 746 C CA . GLU A 1 97 ? -6.310 11.536 0.203 1.00 84.38 97 GLU A CA 1
ATOM 747 C C . GLU A 1 97 ? -6.827 11.219 1.619 1.00 84.38 97 GLU A C 1
ATOM 749 O O . GLU A 1 97 ? -6.303 11.737 2.601 1.00 84.38 97 GLU A O 1
ATOM 754 N N . ALA A 1 98 ? -7.826 10.341 1.743 1.00 86.88 98 ALA A N 1
ATOM 755 C CA . ALA A 1 98 ? -8.480 10.004 3.012 1.00 86.88 98 ALA A CA 1
ATOM 756 C C . ALA A 1 98 ? -7.879 8.771 3.724 1.00 86.88 98 ALA A C 1
ATOM 758 O O . ALA A 1 98 ? -8.558 8.135 4.533 1.00 86.88 98 ALA A O 1
ATOM 759 N N . LEU A 1 99 ? -6.633 8.401 3.408 1.00 92.81 99 LEU A N 1
ATOM 760 C CA . LEU A 1 99 ? -5.947 7.230 3.966 1.00 92.81 99 LEU A CA 1
ATOM 761 C C . LEU A 1 99 ? -4.677 7.620 4.724 1.00 92.81 99 LEU A C 1
ATOM 763 O O . LEU A 1 99 ? -4.049 8.638 4.440 1.00 92.81 99 LEU A O 1
ATOM 767 N N . PHE A 1 100 ? -4.281 6.767 5.666 1.00 94.31 100 PHE A N 1
ATOM 768 C CA . PHE A 1 100 ? -2.973 6.841 6.305 1.00 94.31 100 PHE A CA 1
ATOM 769 C C . PHE A 1 100 ? -1.956 6.052 5.484 1.00 94.31 100 PHE A C 1
ATOM 771 O O . PHE A 1 100 ? -2.284 4.993 4.953 1.00 94.31 100 PHE A O 1
ATOM 778 N N . TYR A 1 101 ? -0.716 6.526 5.417 1.00 95.62 101 TYR A N 1
ATOM 779 C CA . TYR A 1 101 ? 0.352 5.896 4.644 1.00 95.62 101 TYR A CA 1
ATOM 780 C C . TYR A 1 101 ? 1.569 5.607 5.512 1.00 95.62 101 TYR A C 1
ATOM 782 O O . TYR A 1 101 ? 2.019 6.440 6.296 1.00 95.62 101 TYR A O 1
ATOM 790 N N . HIS A 1 102 ? 2.130 4.418 5.342 1.00 95.50 102 HIS A N 1
ATOM 791 C CA . HIS A 1 102 ? 3.442 4.065 5.857 1.00 95.50 102 HIS A CA 1
ATOM 792 C C . HIS A 1 102 ? 4.509 4.365 4.787 1.00 95.50 102 HIS A C 1
ATOM 794 O O . HIS A 1 102 ? 4.247 4.126 3.606 1.00 95.50 102 HIS A O 1
ATOM 800 N N . PRO A 1 103 ? 5.736 4.795 5.154 1.00 93.25 103 PRO A N 1
ATOM 801 C CA . PRO A 1 103 ? 6.807 5.100 4.194 1.00 93.25 103 PRO A CA 1
ATOM 802 C C . PRO A 1 103 ? 7.229 3.958 3.255 1.00 93.25 103 PRO A C 1
ATOM 804 O O . PRO A 1 103 ? 8.019 4.189 2.349 1.00 93.25 103 PRO A O 1
ATOM 807 N N . THR A 1 104 ? 6.732 2.737 3.467 1.00 92.94 104 THR A N 1
ATOM 808 C CA . THR A 1 104 ? 6.936 1.571 2.587 1.00 92.94 104 THR A CA 1
ATOM 809 C C . THR A 1 104 ? 5.769 1.354 1.619 1.00 92.94 104 THR A C 1
ATOM 811 O O . THR A 1 104 ? 5.516 0.215 1.231 1.00 92.94 104 THR A O 1
ATOM 814 N N . HIS A 1 105 ? 5.013 2.407 1.285 1.00 96.00 105 HIS A N 1
ATOM 815 C CA . HIS A 1 105 ? 3.896 2.363 0.327 1.00 96.00 105 HIS A CA 1
ATOM 816 C C . HIS A 1 105 ? 2.724 1.451 0.722 1.00 96.00 105 HIS A C 1
ATOM 818 O O . HIS A 1 105 ? 1.943 0.987 -0.109 1.00 96.00 105 HIS A O 1
ATOM 824 N N . VAL A 1 106 ? 2.576 1.213 2.025 1.00 96.06 106 VAL A N 1
ATOM 825 C CA . VAL A 1 106 ? 1.433 0.501 2.598 1.00 96.06 106 VAL A CA 1
ATOM 826 C C . VAL A 1 106 ? 0.437 1.533 3.107 1.00 96.06 106 VAL A C 1
ATOM 828 O O . VAL A 1 106 ? 0.802 2.386 3.917 1.00 96.06 106 VAL A O 1
ATOM 831 N N . TRP A 1 107 ? -0.813 1.456 2.660 1.00 97.31 107 TRP A N 1
ATOM 832 C CA . TRP A 1 107 ? -1.888 2.304 3.165 1.00 97.31 107 TRP A CA 1
ATOM 833 C C . TRP A 1 107 ? -2.677 1.604 4.272 1.00 97.31 107 TRP A C 1
ATOM 835 O O . TRP A 1 107 ? -2.772 0.376 4.324 1.00 97.31 107 TRP A O 1
ATOM 845 N N . ALA A 1 108 ? -3.259 2.406 5.156 1.00 95.94 108 ALA A N 1
ATOM 846 C CA . ALA A 1 108 ? -4.089 1.990 6.271 1.00 95.94 108 ALA A CA 1
ATOM 847 C C . ALA A 1 108 ? -5.384 2.817 6.298 1.00 95.94 108 ALA A C 1
ATOM 849 O O . ALA A 1 108 ? -5.360 4.051 6.301 1.00 95.94 108 ALA A O 1
ATOM 850 N N . ARG A 1 109 ? -6.528 2.131 6.338 1.00 93.94 109 ARG A N 1
ATOM 851 C CA . ARG A 1 109 ? -7.861 2.723 6.482 1.00 93.94 109 ARG A CA 1
ATOM 852 C C . ARG A 1 109 ? -8.479 2.286 7.797 1.00 93.94 109 ARG A C 1
ATOM 854 O O . ARG A 1 109 ? -8.622 1.092 8.040 1.00 93.94 109 ARG A O 1
ATOM 861 N N . ILE A 1 110 ? -8.876 3.250 8.615 1.00 90.25 110 ILE A N 1
ATOM 862 C CA . ILE A 1 110 ? -9.581 2.980 9.867 1.00 90.25 110 ILE A CA 1
ATOM 863 C C . ILE A 1 110 ? -11.037 2.646 9.534 1.00 90.25 110 ILE A C 1
ATOM 865 O O . ILE A 1 110 ? -11.738 3.441 8.908 1.00 90.25 110 ILE A O 1
ATOM 869 N N . GLU A 1 111 ? -11.476 1.460 9.935 1.00 89.25 111 GLU A N 1
ATOM 870 C CA . GLU A 1 111 ? -12.858 1.006 9.833 1.00 89.25 111 GLU A CA 1
ATOM 871 C C . GLU A 1 111 ? -13.642 1.382 11.104 1.00 89.25 111 GLU A C 1
ATOM 873 O O . GLU A 1 111 ? -13.076 1.761 12.131 1.00 89.25 111 GLU A O 1
ATOM 878 N N . ARG A 1 112 ? -14.973 1.251 11.058 1.00 69.38 112 ARG A N 1
ATOM 879 C CA . ARG A 1 112 ? -15.903 1.755 12.092 1.00 69.38 112 ARG A CA 1
ATOM 880 C C . ARG A 1 112 ? -15.621 1.287 13.528 1.00 69.38 112 ARG A C 1
ATOM 882 O O . ARG A 1 112 ? -15.963 1.991 14.467 1.00 69.38 112 ARG A O 1
ATOM 889 N N . ARG A 1 113 ? -14.995 0.118 13.713 1.00 78.81 113 ARG A N 1
ATOM 890 C CA . ARG A 1 113 ? -14.675 -0.466 15.035 1.00 78.81 113 ARG A CA 1
ATOM 891 C C . ARG A 1 113 ? -13.247 -0.184 15.518 1.00 78.81 113 ARG A C 1
ATOM 893 O O . ARG A 1 113 ? -12.814 -0.769 16.504 1.00 78.81 113 ARG A O 1
ATOM 900 N N . GLY A 1 114 ? -12.496 0.664 14.813 1.00 82.81 114 GLY A N 1
ATOM 901 C CA . GLY A 1 114 ? -11.071 0.889 15.080 1.00 82.81 114 GLY A CA 1
ATOM 902 C C . GLY A 1 114 ? -10.151 -0.203 14.521 1.00 82.81 114 GLY A C 1
ATOM 903 O O . GLY A 1 114 ? -8.931 -0.083 14.626 1.00 82.81 114 GLY A O 1
ATOM 904 N N . ASP A 1 115 ? -10.715 -1.237 13.891 1.00 93.62 115 ASP A N 1
ATOM 905 C CA . ASP A 1 115 ? -9.958 -2.172 13.061 1.00 93.62 115 ASP A CA 1
ATOM 906 C C . ASP A 1 115 ? -9.412 -1.426 11.830 1.00 93.62 115 ASP A C 1
ATOM 908 O O . ASP A 1 115 ? -10.005 -0.463 11.342 1.00 93.62 115 ASP A O 1
ATOM 912 N N . VAL A 1 116 ? -8.262 -1.857 11.326 1.00 94.75 116 VAL A N 1
ATOM 913 C CA . VAL A 1 116 ? -7.529 -1.169 10.266 1.00 94.75 116 VAL A CA 1
ATOM 914 C C . VAL A 1 116 ? -7.399 -2.079 9.060 1.00 94.75 116 VAL A C 1
ATOM 916 O O . VAL A 1 116 ? -6.784 -3.142 9.127 1.00 94.75 116 VAL A O 1
ATOM 919 N N . ARG A 1 117 ? -7.958 -1.647 7.933 1.00 97.00 117 ARG A N 1
ATOM 920 C CA . ARG A 1 117 ? -7.755 -2.297 6.640 1.00 97.00 117 ARG A CA 1
ATOM 921 C C . ARG A 1 117 ? -6.440 -1.825 6.042 1.00 97.00 117 ARG A C 1
ATOM 923 O O . ARG A 1 117 ? -6.183 -0.625 6.005 1.00 97.00 117 ARG A O 1
ATOM 930 N N . ILE A 1 118 ? -5.626 -2.762 5.579 1.00 97.69 118 ILE A N 1
ATOM 931 C CA . ILE A 1 118 ? -4.283 -2.506 5.062 1.00 97.69 118 ILE A CA 1
ATOM 932 C C . ILE A 1 118 ? -4.224 -2.893 3.586 1.00 97.69 118 ILE A C 1
ATOM 934 O O . ILE A 1 118 ? -4.785 -3.920 3.201 1.00 97.69 118 ILE A O 1
ATOM 938 N N . GLY A 1 119 ? -3.516 -2.112 2.771 1.00 97.56 119 GLY A N 1
ATOM 939 C CA . GLY A 1 119 ? -3.249 -2.447 1.374 1.00 97.56 119 GLY A CA 1
ATOM 940 C C . GLY A 1 119 ? -1.957 -1.845 0.828 1.00 97.56 119 GLY A C 1
ATOM 941 O O . GLY A 1 119 ? -1.248 -1.134 1.537 1.00 97.56 119 GLY A O 1
ATOM 942 N N . LEU A 1 120 ? -1.638 -2.160 -0.429 1.00 97.25 120 LEU A N 1
ATOM 943 C CA . LEU A 1 120 ? -0.524 -1.558 -1.166 1.00 97.25 120 LEU A CA 1
ATOM 944 C C . LEU A 1 120 ? -1.049 -0.382 -1.996 1.00 97.25 120 LEU A C 1
ATOM 946 O O . LEU A 1 120 ? -2.124 -0.483 -2.586 1.00 97.25 120 LEU A O 1
ATOM 950 N N . ASP A 1 121 ? -0.329 0.738 -2.012 1.00 96.69 121 ASP A N 1
ATOM 951 C CA . ASP A 1 121 ? -0.738 1.922 -2.771 1.00 96.69 121 ASP A CA 1
ATOM 952 C C . ASP A 1 121 ? -0.462 1.789 -4.287 1.00 96.69 121 ASP A C 1
ATOM 954 O O . ASP A 1 121 ? 0.171 0.835 -4.756 1.00 96.69 121 ASP A O 1
ATOM 958 N N . ASP A 1 122 ? -0.975 2.739 -5.079 1.00 95.50 122 ASP A N 1
ATOM 959 C CA . ASP A 1 122 ? -0.819 2.725 -6.539 1.00 95.50 122 ASP A CA 1
ATOM 960 C C . ASP A 1 122 ? 0.653 2.823 -6.982 1.00 95.50 122 ASP A C 1
ATOM 962 O O . ASP A 1 122 ? 1.046 2.220 -7.984 1.00 95.50 122 ASP A O 1
ATOM 966 N N . PHE A 1 123 ? 1.482 3.545 -6.225 1.00 94.56 123 PHE A N 1
ATOM 967 C CA . PHE A 1 123 ? 2.918 3.637 -6.469 1.00 94.56 123 PHE A CA 1
ATOM 968 C C . PHE A 1 123 ? 3.599 2.282 -6.294 1.00 94.56 123 PHE A C 1
ATOM 970 O O . PHE A 1 123 ? 4.301 1.816 -7.194 1.00 94.56 123 PHE A O 1
ATOM 977 N N . GLY A 1 124 ? 3.355 1.618 -5.167 1.00 94.75 124 GLY A N 1
ATOM 978 C CA . GLY A 1 124 ? 3.935 0.328 -4.837 1.00 94.75 124 GLY A CA 1
ATOM 979 C C . GLY A 1 124 ? 3.539 -0.750 -5.839 1.00 94.75 124 GLY A C 1
ATOM 980 O O . GLY A 1 124 ? 4.409 -1.467 -6.330 1.00 94.75 124 GLY A O 1
ATOM 981 N N . GLN A 1 125 ? 2.257 -0.845 -6.208 1.00 94.62 125 GLN A N 1
ATOM 982 C CA . GLN A 1 125 ? 1.815 -1.869 -7.164 1.00 94.62 125 GLN A CA 1
ATOM 983 C C . GLN A 1 125 ? 2.385 -1.651 -8.573 1.00 94.62 125 GLN A C 1
ATOM 985 O O . GLN A 1 125 ? 2.770 -2.620 -9.225 1.00 94.62 125 GLN A O 1
ATOM 990 N N . LYS A 1 126 ? 2.504 -0.398 -9.038 1.00 91.88 126 LYS A N 1
ATOM 991 C CA . LYS A 1 126 ? 3.138 -0.090 -10.333 1.00 91.88 126 LYS A CA 1
ATOM 992 C C . LYS A 1 126 ? 4.628 -0.407 -10.317 1.00 91.88 126 LYS A C 1
ATOM 994 O O . LYS A 1 126 ? 5.145 -0.930 -11.299 1.00 91.88 126 LYS A O 1
ATOM 999 N N . LEU A 1 127 ? 5.294 -0.149 -9.192 1.00 91.06 127 LEU A N 1
ATOM 1000 C CA . LEU A 1 127 ? 6.708 -0.455 -9.010 1.00 91.06 127 LEU A CA 1
ATOM 1001 C C . LEU A 1 127 ? 7.002 -1.960 -9.015 1.00 91.06 127 LEU A C 1
ATOM 1003 O O . LEU A 1 127 ? 8.003 -2.386 -9.588 1.00 91.06 127 LEU A O 1
ATOM 1007 N N . LEU A 1 128 ? 6.116 -2.770 -8.435 1.00 90.69 128 LEU A N 1
ATOM 1008 C CA . LEU A 1 128 ? 6.223 -4.231 -8.491 1.00 90.69 128 LEU A CA 1
ATOM 1009 C C . LEU A 1 128 ? 5.875 -4.808 -9.868 1.00 90.69 128 LEU A C 1
ATOM 1011 O O . LEU A 1 128 ? 6.347 -5.893 -10.214 1.00 90.69 128 LEU A O 1
ATOM 1015 N N . GLY A 1 129 ? 5.060 -4.098 -10.649 1.00 88.12 129 GLY A N 1
ATOM 1016 C CA . GLY A 1 129 ? 4.470 -4.630 -11.869 1.00 88.12 129 GLY A CA 1
ATOM 1017 C C . GLY A 1 129 ? 3.417 -5.688 -11.544 1.00 88.12 129 GLY A C 1
ATOM 1018 O O . GLY A 1 129 ? 2.696 -5.590 -10.548 1.00 88.12 129 GLY A O 1
ATOM 1019 N N . ARG A 1 130 ? 3.302 -6.716 -12.386 1.00 89.38 130 ARG A N 1
ATOM 1020 C CA . ARG A 1 130 ? 2.299 -7.772 -12.210 1.00 89.38 130 ARG A CA 1
ATOM 1021 C C . ARG A 1 130 ? 2.558 -8.593 -10.942 1.00 89.38 130 ARG A C 1
ATOM 1023 O O . ARG A 1 130 ? 3.568 -9.288 -10.843 1.00 89.38 130 ARG A O 1
ATOM 1030 N N . ILE A 1 131 ? 1.595 -8.570 -10.022 1.00 92.56 131 ILE A N 1
ATOM 1031 C CA . ILE A 1 131 ? 1.596 -9.377 -8.797 1.00 92.56 131 ILE A CA 1
ATOM 1032 C C . ILE A 1 131 ? 0.812 -10.662 -9.068 1.00 92.56 131 ILE A C 1
ATOM 1034 O O . ILE A 1 131 ? -0.304 -10.616 -9.590 1.00 92.56 131 ILE A O 1
ATOM 1038 N N . TYR A 1 132 ? 1.389 -11.815 -8.730 1.00 92.75 132 TYR A N 1
ATOM 1039 C CA . TYR A 1 132 ? 0.778 -13.125 -8.992 1.00 92.75 132 TYR A CA 1
ATOM 1040 C C . TYR A 1 132 ? 0.601 -13.993 -7.747 1.00 92.75 132 TYR A C 1
ATOM 1042 O O . TYR A 1 132 ? -0.096 -15.000 -7.818 1.00 92.75 132 TYR A O 1
ATOM 1050 N N . GLN A 1 133 ? 1.185 -13.626 -6.604 1.00 94.12 133 GLN A N 1
ATOM 1051 C CA . GLN A 1 133 ? 0.955 -14.346 -5.354 1.00 94.12 133 GLN A CA 1
ATOM 1052 C C . GLN A 1 133 ? 1.089 -13.422 -4.147 1.00 94.12 133 GLN A C 1
ATOM 1054 O O . GLN A 1 133 ? 1.916 -12.508 -4.127 1.00 94.12 133 GLN A O 1
ATOM 1059 N N . VAL A 1 134 ? 0.286 -13.702 -3.122 1.00 95.50 134 VAL A N 1
ATOM 1060 C CA . VAL A 1 134 ? 0.369 -13.075 -1.804 1.00 95.50 134 VAL A CA 1
ATOM 1061 C C . VAL A 1 134 ? 0.536 -14.147 -0.734 1.00 95.50 134 VAL A C 1
ATOM 1063 O O . VAL A 1 134 ? -0.041 -15.227 -0.843 1.00 95.50 134 VAL A O 1
ATOM 1066 N N . SER A 1 135 ? 1.325 -13.859 0.297 1.00 95.44 135 SER A N 1
ATOM 1067 C CA . SER A 1 135 ? 1.534 -14.761 1.430 1.00 95.44 135 SER A CA 1
ATOM 1068 C C . SER A 1 135 ? 1.544 -13.962 2.725 1.00 95.44 135 SER A C 1
ATOM 1070 O O . SER A 1 135 ? 2.452 -13.165 2.959 1.00 95.44 135 SER A O 1
ATOM 1072 N N . PHE A 1 136 ? 0.561 -14.200 3.588 1.00 95.94 136 PHE A N 1
ATOM 1073 C CA . PHE A 1 136 ? 0.426 -13.545 4.889 1.00 95.94 136 PHE A CA 1
ATOM 1074 C C . PHE A 1 136 ? 0.374 -14.587 6.013 1.00 95.94 136 PHE A C 1
ATOM 1076 O O . PHE A 1 136 ? 0.012 -15.734 5.749 1.00 95.94 136 PHE A O 1
ATOM 1083 N N . PRO A 1 137 ? 0.729 -14.214 7.255 1.00 96.31 137 PRO A N 1
ATOM 1084 C CA . PRO A 1 137 ? 0.432 -15.019 8.430 1.00 96.31 137 PRO A CA 1
ATOM 1085 C C . PRO A 1 137 ? -1.072 -15.277 8.562 1.00 96.31 137 PRO A C 1
ATOM 1087 O O . PRO A 1 137 ? -1.895 -14.506 8.065 1.00 96.31 137 PRO A O 1
ATOM 1090 N N . GLU A 1 138 ? -1.420 -16.353 9.261 1.00 95.69 138 GLU A N 1
ATOM 1091 C CA . GLU A 1 138 ? -2.810 -16.753 9.471 1.00 95.69 138 GLU A CA 1
ATOM 1092 C C . GLU A 1 138 ? -3.597 -15.733 10.310 1.00 95.69 138 GLU A C 1
ATOM 1094 O O . GLU A 1 138 ? -3.043 -14.938 11.077 1.00 95.69 138 GLU A O 1
ATOM 1099 N N . VAL A 1 139 ? -4.924 -15.773 10.182 1.00 97.88 139 VAL A N 1
ATOM 1100 C CA . VAL A 1 139 ? -5.828 -15.015 11.055 1.00 97.88 139 VAL A CA 1
ATOM 1101 C C . VAL A 1 139 ? -5.572 -15.400 12.516 1.00 97.88 139 VAL A C 1
ATOM 1103 O O . VAL A 1 139 ? -5.391 -16.568 12.843 1.00 97.88 139 VAL A O 1
ATOM 1106 N N . GLY A 1 140 ? -5.536 -14.407 13.402 1.00 97.38 140 GLY A N 1
ATOM 1107 C CA . GLY A 1 140 ? -5.153 -14.565 14.806 1.00 97.38 140 GLY A CA 1
ATOM 1108 C C . GLY A 1 140 ? -3.657 -14.375 15.068 1.00 97.38 140 GLY A C 1
ATOM 1109 O O . GLY A 1 140 ? -3.266 -14.182 16.220 1.00 97.38 140 GLY A O 1
ATOM 1110 N N . ALA A 1 141 ? -2.811 -14.348 14.032 1.00 97.62 141 ALA A N 1
ATOM 1111 C CA . ALA A 1 141 ? -1.396 -14.054 14.205 1.00 97.62 141 ALA A CA 1
ATOM 1112 C C . ALA A 1 141 ? -1.174 -12.605 14.659 1.00 97.62 141 ALA A C 1
ATOM 1114 O O . ALA A 1 141 ? -1.787 -11.656 14.156 1.00 97.62 141 ALA A O 1
ATOM 1115 N N . ARG A 1 142 ? -0.238 -12.436 15.594 1.00 97.38 142 ARG A N 1
ATOM 1116 C CA . ARG A 1 142 ? 0.231 -11.129 16.053 1.00 97.38 142 ARG A CA 1
ATOM 1117 C C . ARG A 1 142 ? 1.353 -10.622 15.147 1.00 97.38 142 ARG A C 1
ATOM 1119 O O . ARG A 1 142 ? 2.339 -11.323 14.930 1.00 97.38 142 ARG A O 1
ATOM 1126 N N . VAL A 1 143 ? 1.241 -9.383 14.684 1.00 96.69 143 VAL A N 1
ATOM 1127 C CA . VAL A 1 143 ? 2.252 -8.679 13.881 1.00 96.69 143 VAL A CA 1
ATOM 1128 C C . VAL A 1 143 ? 2.777 -7.459 14.631 1.00 96.69 143 VAL A C 1
ATOM 1130 O O . VAL A 1 143 ? 2.085 -6.881 15.469 1.00 96.69 143 VAL A O 1
ATOM 1133 N N . ILE A 1 144 ? 4.020 -7.069 14.346 1.00 96.25 144 ILE A N 1
ATOM 1134 C CA . ILE A 1 144 ? 4.727 -5.984 15.039 1.00 96.25 144 ILE A CA 1
ATOM 1135 C C . ILE A 1 144 ? 5.095 -4.909 14.021 1.00 96.25 144 ILE A C 1
ATOM 1137 O O . ILE A 1 144 ? 5.692 -5.229 12.994 1.00 96.25 144 ILE A O 1
ATOM 1141 N N . ALA A 1 145 ? 4.796 -3.644 14.319 1.00 94.56 145 ALA A N 1
ATOM 1142 C CA . ALA A 1 145 ? 5.143 -2.517 13.457 1.00 94.56 145 ALA A CA 1
ATOM 1143 C C . ALA A 1 145 ? 6.631 -2.541 13.051 1.00 94.56 145 ALA A C 1
ATOM 1145 O O . ALA A 1 145 ? 7.517 -2.789 13.873 1.00 94.56 145 ALA A O 1
ATOM 1146 N N . GLY A 1 146 ? 6.907 -2.316 11.765 1.00 91.31 146 GLY A N 1
ATOM 1147 C CA . GLY A 1 146 ? 8.256 -2.346 11.189 1.00 91.31 146 GLY A CA 1
ATOM 1148 C C . GLY A 1 146 ? 8.873 -3.743 11.017 1.00 91.31 146 GLY A C 1
ATOM 1149 O O . GLY A 1 146 ? 9.984 -3.851 10.499 1.00 91.31 146 GLY A O 1
ATOM 1150 N N . ARG A 1 147 ? 8.189 -4.821 11.426 1.00 93.69 147 ARG A N 1
ATOM 1151 C CA . ARG A 1 147 ? 8.584 -6.213 11.142 1.00 93.69 147 ARG A CA 1
ATOM 1152 C C . ARG A 1 147 ? 7.858 -6.746 9.899 1.00 93.69 147 ARG A C 1
ATOM 1154 O O . ARG A 1 147 ? 6.880 -6.135 9.472 1.00 93.69 147 ARG A O 1
ATOM 1161 N N . PRO A 1 148 ? 8.310 -7.874 9.317 1.00 94.31 148 PRO A N 1
ATOM 1162 C CA . PRO A 1 148 ? 7.626 -8.507 8.192 1.00 94.31 148 PRO A CA 1
ATOM 1163 C C . PRO A 1 148 ? 6.135 -8.762 8.467 1.00 94.31 148 PRO A C 1
ATOM 1165 O O . PRO A 1 148 ? 5.789 -9.441 9.431 1.00 94.31 148 PRO A O 1
ATOM 1168 N N . LEU A 1 149 ? 5.271 -8.221 7.607 1.00 94.56 149 LEU A N 1
ATOM 1169 C CA . LEU A 1 149 ? 3.823 -8.449 7.579 1.00 94.56 149 LEU A CA 1
ATOM 1170 C C . LEU A 1 149 ? 3.456 -9.644 6.706 1.00 94.56 149 LEU A C 1
ATOM 1172 O O . LEU A 1 149 ? 2.504 -10.353 6.995 1.00 94.56 149 LEU A O 1
ATOM 1176 N N . GLY A 1 150 ? 4.180 -9.826 5.607 1.00 94.06 150 GLY A N 1
ATOM 1177 C CA . GLY A 1 150 ? 3.879 -10.810 4.580 1.00 94.06 150 GLY A CA 1
ATOM 1178 C C . GLY A 1 150 ? 4.716 -10.561 3.337 1.00 94.06 150 GLY A C 1
ATOM 1179 O O . GLY A 1 150 ? 5.570 -9.670 3.319 1.00 94.06 150 GLY A O 1
ATOM 1180 N N . LYS A 1 151 ? 4.474 -11.357 2.303 1.00 95.12 151 LYS A N 1
ATOM 1181 C CA . LYS A 1 151 ? 5.213 -11.314 1.048 1.00 95.12 151 LYS A CA 1
ATOM 1182 C C . LYS A 1 151 ? 4.291 -11.136 -0.145 1.00 95.12 151 LYS A C 1
ATOM 1184 O O . LYS A 1 151 ? 3.193 -11.693 -0.165 1.00 95.12 151 LYS A O 1
ATOM 1189 N N . LEU A 1 152 ? 4.779 -10.418 -1.149 1.00 95.56 152 LEU A N 1
ATOM 1190 C CA . LEU A 1 152 ? 4.176 -10.351 -2.477 1.00 95.56 152 LEU A CA 1
ATOM 1191 C C . LEU A 1 152 ? 5.174 -10.900 -3.493 1.00 95.56 152 LEU A C 1
ATOM 1193 O O . LEU A 1 152 ? 6.335 -10.489 -3.487 1.00 95.56 152 LEU A O 1
ATOM 1197 N N . ALA A 1 153 ? 4.720 -11.799 -4.361 1.00 93.00 153 ALA A N 1
ATOM 1198 C CA . ALA A 1 153 ? 5.513 -12.294 -5.478 1.00 93.00 153 ALA A CA 1
ATOM 1199 C C . ALA A 1 153 ? 5.088 -11.598 -6.776 1.00 93.00 153 ALA A C 1
ATOM 1201 O O . ALA A 1 153 ? 3.893 -11.461 -7.075 1.00 93.00 153 ALA A O 1
ATOM 1202 N N . HIS A 1 154 ? 6.084 -11.148 -7.526 1.00 91.62 154 HIS A N 1
ATOM 1203 C CA . HIS A 1 154 ? 5.941 -10.378 -8.753 1.00 91.62 154 HIS A CA 1
ATOM 1204 C C . HIS A 1 154 ? 7.039 -10.776 -9.747 1.00 91.62 154 HIS A C 1
ATOM 1206 O O . HIS A 1 154 ? 7.937 -11.547 -9.424 1.00 91.62 154 HIS A O 1
ATOM 1212 N N . GLN A 1 155 ? 6.979 -10.271 -10.980 1.00 84.88 155 GLN A N 1
ATOM 1213 C CA . GLN A 1 155 ? 7.845 -10.743 -12.073 1.00 84.88 155 GLN A CA 1
ATOM 1214 C C . GLN A 1 155 ? 9.358 -10.673 -11.780 1.00 84.88 155 GLN A C 1
ATOM 1216 O O . GLN A 1 155 ? 10.115 -11.462 -12.341 1.00 84.88 155 GLN A O 1
ATOM 1221 N N . ALA A 1 156 ? 9.801 -9.761 -10.910 1.00 82.50 156 ALA A N 1
ATOM 1222 C CA . ALA A 1 156 ? 11.214 -9.613 -10.558 1.00 82.50 156 ALA A CA 1
ATOM 1223 C C . ALA A 1 156 ? 11.625 -10.347 -9.264 1.00 82.50 156 ALA A C 1
ATOM 1225 O O . ALA A 1 156 ? 12.796 -10.289 -8.907 1.00 82.50 156 ALA A O 1
ATOM 1226 N N . GLY A 1 157 ? 10.709 -11.045 -8.580 1.00 87.56 157 GLY A N 1
ATOM 1227 C CA . GLY A 1 157 ? 11.017 -11.819 -7.375 1.00 87.56 157 GLY A CA 1
ATOM 1228 C C . GLY A 1 157 ? 9.954 -11.719 -6.280 1.00 87.56 157 GLY A C 1
ATOM 1229 O O . GLY A 1 157 ? 8.762 -11.550 -6.539 1.00 87.56 157 GLY A O 1
ATOM 1230 N N . GLU A 1 158 ? 10.394 -11.848 -5.030 1.00 91.50 158 GLU A N 1
ATOM 1231 C CA . GLU A 1 158 ? 9.553 -11.657 -3.848 1.00 91.50 158 GLU A CA 1
ATOM 1232 C C . GLU A 1 158 ? 9.950 -10.384 -3.109 1.00 91.50 158 GLU A C 1
ATOM 1234 O O . GLU A 1 158 ? 11.130 -10.138 -2.863 1.00 91.50 158 GLU A O 1
ATOM 1239 N N . ILE A 1 159 ? 8.955 -9.632 -2.644 1.00 92.50 159 ILE A N 1
ATOM 1240 C CA . ILE A 1 159 ? 9.170 -8.560 -1.678 1.00 92.50 159 ILE A CA 1
ATOM 1241 C C . ILE A 1 159 ? 8.505 -8.883 -0.350 1.00 92.50 159 ILE A C 1
ATOM 1243 O O . ILE A 1 159 ? 7.433 -9.481 -0.285 1.00 92.50 159 ILE A O 1
ATOM 1247 N N . ILE A 1 160 ? 9.142 -8.442 0.726 1.00 93.62 160 ILE A N 1
ATOM 1248 C CA . ILE A 1 160 ? 8.607 -8.507 2.084 1.00 93.62 160 ILE A CA 1
ATOM 1249 C C . ILE A 1 160 ? 8.006 -7.146 2.416 1.00 93.62 160 ILE A C 1
ATOM 1251 O O . ILE A 1 160 ? 8.721 -6.142 2.388 1.00 93.62 160 ILE A O 1
ATOM 1255 N N . LEU A 1 161 ? 6.718 -7.129 2.751 1.00 93.62 161 LEU A N 1
ATOM 1256 C CA . LEU A 1 161 ? 6.024 -5.956 3.270 1.00 93.62 161 LEU A CA 1
ATOM 1257 C C . LEU A 1 161 ? 6.311 -5.795 4.760 1.00 93.62 161 LEU A C 1
ATOM 1259 O O . LEU A 1 161 ? 6.325 -6.777 5.502 1.00 93.62 161 LEU A O 1
ATOM 1263 N N . SER A 1 162 ? 6.472 -4.556 5.209 1.00 93.00 162 SER A N 1
ATOM 1264 C CA . SER A 1 162 ? 6.579 -4.224 6.631 1.00 93.00 162 SER A CA 1
ATOM 1265 C C . SER A 1 162 ? 5.203 -3.919 7.214 1.00 93.00 162 SER A C 1
ATOM 1267 O O . SER A 1 162 ? 4.395 -3.236 6.586 1.00 93.00 162 SER A O 1
ATOM 1269 N N . ALA A 1 163 ? 4.932 -4.399 8.425 1.00 94.50 163 ALA A N 1
ATOM 1270 C CA . ALA A 1 163 ? 3.679 -4.120 9.110 1.00 94.50 163 ALA A CA 1
ATOM 1271 C C . ALA A 1 163 ? 3.619 -2.632 9.491 1.00 94.50 163 ALA A C 1
ATOM 1273 O O . ALA A 1 163 ? 4.543 -2.149 10.154 1.00 94.50 163 ALA A O 1
ATOM 1274 N N . PRO A 1 164 ? 2.555 -1.899 9.117 1.00 94.50 164 PRO A N 1
ATOM 1275 C CA . PRO A 1 164 ? 2.436 -0.483 9.454 1.00 94.50 164 PRO A CA 1
ATOM 1276 C C . PRO A 1 164 ? 2.114 -0.269 10.939 1.00 94.50 164 PRO A C 1
ATOM 1278 O O . PRO A 1 164 ? 2.402 0.790 11.485 1.00 94.50 164 PRO A O 1
ATOM 1281 N N . LEU A 1 165 ? 1.510 -1.266 11.596 1.00 95.00 165 LEU A N 1
ATOM 1282 C CA . LEU A 1 165 ? 0.988 -1.190 12.958 1.00 95.00 165 LEU A CA 1
ATOM 1283 C C . LEU A 1 165 ? 1.229 -2.520 13.690 1.00 95.00 165 LEU A C 1
ATOM 1285 O O . LEU A 1 165 ? 1.255 -3.581 13.064 1.00 95.00 165 LEU A O 1
ATOM 1289 N N . THR A 1 166 ? 1.357 -2.466 15.017 1.00 96.75 166 THR A N 1
ATOM 1290 C CA . THR A 1 166 ? 1.358 -3.662 15.876 1.00 96.75 166 THR A CA 1
ATOM 1291 C C . THR A 1 166 ? -0.080 -4.067 16.185 1.00 96.75 166 THR A C 1
ATOM 1293 O O . THR A 1 166 ? -0.884 -3.228 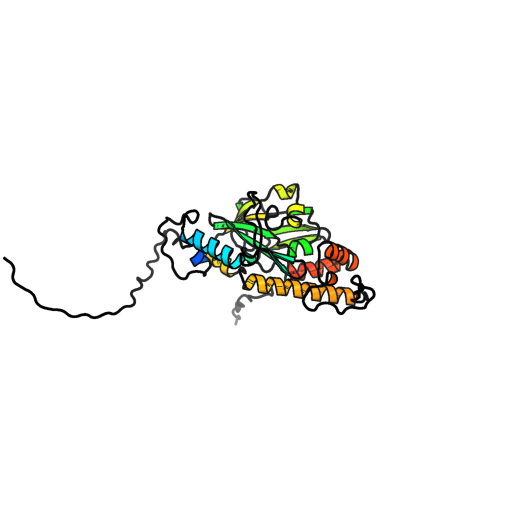16.603 1.00 96.75 166 THR A O 1
ATOM 1296 N N . GLY A 1 167 ? -0.413 -5.342 15.997 1.00 96.50 167 GLY A N 1
ATOM 1297 C CA . GLY A 1 167 ? -1.787 -5.812 16.133 1.00 96.50 167 GLY A CA 1
ATOM 1298 C C . GLY A 1 167 ? -1.977 -7.297 15.860 1.00 96.50 167 GLY A C 1
ATOM 1299 O O . GLY A 1 167 ? -1.014 -8.034 15.666 1.00 96.50 167 GLY A O 1
ATOM 1300 N N . VAL A 1 168 ? -3.237 -7.720 15.813 1.00 97.94 168 VAL A N 1
ATOM 1301 C CA . VAL A 1 168 ? -3.654 -9.091 15.491 1.00 97.94 168 VAL A CA 1
ATOM 1302 C C . VAL A 1 168 ? -4.402 -9.102 14.163 1.00 97.94 168 VAL A C 1
ATOM 1304 O O . VAL A 1 168 ? -5.295 -8.281 13.951 1.00 97.94 168 VAL A O 1
ATOM 1307 N N . ILE A 1 169 ? -4.051 -10.017 13.261 1.00 98.19 169 ILE A N 1
ATOM 1308 C CA . ILE A 1 169 ? -4.750 -10.176 11.979 1.00 98.19 169 ILE A CA 1
ATOM 1309 C C . ILE A 1 169 ? -6.154 -10.719 12.246 1.00 98.19 169 ILE A C 1
ATOM 1311 O O . ILE A 1 169 ? -6.310 -11.761 12.874 1.00 98.19 169 ILE A O 1
ATOM 1315 N N . LEU A 1 170 ? -7.176 -10.022 11.756 1.00 97.19 170 LEU A N 1
ATOM 1316 C CA . LEU A 1 170 ? -8.575 -10.435 11.882 1.00 97.19 170 LEU A CA 1
ATOM 1317 C C . LEU A 1 170 ? -9.097 -11.137 10.633 1.00 97.19 170 LEU A C 1
ATOM 1319 O O . LEU A 1 170 ? -9.963 -11.999 10.730 1.00 97.19 170 LEU A O 1
ATOM 1323 N N . GLN A 1 171 ? -8.612 -10.730 9.461 1.00 97.56 171 GLN A N 1
ATOM 1324 C CA . GLN A 1 171 ? -9.108 -11.230 8.185 1.00 97.56 171 GLN A CA 1
ATOM 1325 C C . GLN A 1 171 ? -8.048 -11.052 7.100 1.00 97.56 171 GLN A C 1
ATOM 1327 O O . GLN A 1 171 ? -7.365 -10.029 7.065 1.00 97.56 171 GLN A O 1
ATOM 1332 N N . LEU A 1 172 ? -7.954 -12.013 6.186 1.00 97.81 172 LEU A N 1
ATOM 1333 C CA . LEU A 1 172 ? -7.194 -11.893 4.942 1.00 97.81 172 LEU A CA 1
ATOM 1334 C C . LEU A 1 172 ? -8.163 -11.677 3.773 1.00 97.81 172 LEU A C 1
ATOM 1336 O O . LEU A 1 172 ? -9.292 -12.170 3.803 1.00 97.81 172 LEU A O 1
ATOM 1340 N N . ASN A 1 173 ? -7.743 -10.960 2.731 1.00 97.44 173 ASN A N 1
ATOM 1341 C CA . ASN A 1 173 ? -8.547 -10.856 1.517 1.00 97.44 173 ASN A CA 1
ATOM 1342 C C . ASN A 1 173 ? -8.434 -12.143 0.684 1.00 97.44 173 ASN A C 1
ATOM 1344 O O . ASN A 1 173 ? -7.564 -12.278 -0.176 1.00 97.44 173 ASN A O 1
ATOM 1348 N N . GLU A 1 174 ? -9.344 -13.084 0.921 1.00 94.88 174 GLU A N 1
ATOM 1349 C CA . GLU A 1 174 ? -9.387 -14.392 0.249 1.00 94.88 174 GLU A CA 1
ATOM 1350 C C . GLU A 1 174 ? -9.501 -14.294 -1.281 1.00 94.88 174 GLU A C 1
ATOM 1352 O O . GLU A 1 174 ? -9.080 -15.197 -2.008 1.00 94.88 174 GLU A O 1
ATOM 1357 N N . ARG A 1 175 ? -10.016 -13.172 -1.809 1.00 94.38 175 ARG A N 1
ATOM 1358 C CA . ARG A 1 175 ? -10.095 -12.949 -3.260 1.00 94.38 175 ARG A CA 1
ATOM 1359 C C . ARG A 1 175 ? -8.711 -12.914 -3.899 1.00 94.38 175 ARG A C 1
ATOM 1361 O O . ARG A 1 175 ? -8.586 -13.320 -5.051 1.00 94.38 175 ARG A O 1
ATOM 1368 N N . LEU A 1 176 ? -7.679 -12.495 -3.164 1.00 94.56 176 LEU A N 1
ATOM 1369 C CA . LEU A 1 176 ? -6.309 -12.404 -3.670 1.00 94.56 176 LEU A CA 1
ATOM 1370 C C . LEU A 1 176 ? -5.661 -13.768 -3.917 1.00 94.56 176 LEU A C 1
ATOM 1372 O O . LEU A 1 176 ? -4.718 -13.842 -4.695 1.00 94.56 176 LEU A O 1
ATOM 1376 N N . THR A 1 177 ? -6.176 -14.852 -3.328 1.00 90.56 177 THR A N 1
ATOM 1377 C CA . THR A 1 177 ? -5.702 -16.212 -3.630 1.00 90.56 177 THR A CA 1
ATOM 1378 C C . THR A 1 177 ? -6.036 -16.613 -5.068 1.00 90.56 177 THR A C 1
ATOM 1380 O O . THR A 1 177 ? -5.259 -17.314 -5.709 1.00 90.56 177 THR A O 1
ATOM 1383 N N . ARG A 1 178 ? -7.186 -16.163 -5.589 1.00 88.94 178 ARG A N 1
ATOM 1384 C CA . ARG A 1 178 ? -7.632 -16.445 -6.966 1.00 88.94 178 ARG A CA 1
ATOM 1385 C C . ARG A 1 178 ? -7.312 -15.308 -7.934 1.00 88.94 178 ARG A C 1
ATOM 1387 O O . ARG A 1 178 ? -7.011 -15.561 -9.095 1.00 88.94 178 ARG A O 1
ATOM 1394 N N . TYR A 1 179 ? -7.369 -14.068 -7.453 1.00 92.56 179 TYR A N 1
ATOM 1395 C CA . TYR A 1 179 ? -7.200 -12.853 -8.247 1.00 92.56 179 TYR A CA 1
ATOM 1396 C C . TYR A 1 179 ? -6.192 -11.880 -7.603 1.00 92.56 179 TYR A C 1
ATOM 1398 O O . TYR A 1 179 ? -6.572 -10.786 -7.180 1.00 92.56 179 TYR A O 1
ATOM 1406 N N . PRO A 1 180 ? -4.891 -12.230 -7.544 1.00 93.00 180 PRO A N 1
ATOM 1407 C CA . PRO A 1 180 ? -3.850 -11.335 -7.023 1.00 93.00 180 PRO A CA 1
ATOM 1408 C C . PRO A 1 180 ? -3.769 -9.993 -7.770 1.00 93.00 180 PRO A C 1
ATOM 1410 O O . PRO A 1 180 ? -3.412 -8.970 -7.187 1.00 93.00 180 PRO A O 1
ATOM 1413 N N . SER A 1 181 ? -4.162 -9.978 -9.049 1.00 89.44 181 SER A N 1
ATOM 1414 C CA . SER A 1 181 ? -4.179 -8.782 -9.897 1.00 89.44 181 SER A CA 1
ATOM 1415 C C . SER A 1 181 ? -5.119 -7.682 -9.395 1.00 89.44 181 SER A C 1
ATOM 1417 O O . SER A 1 181 ? -4.994 -6.543 -9.842 1.00 89.44 181 SER A O 1
ATOM 1419 N N . LEU A 1 182 ? -6.021 -7.963 -8.446 1.00 92.56 182 LEU A N 1
ATOM 1420 C CA . LEU A 1 182 ? -6.830 -6.929 -7.792 1.00 92.56 182 LEU A CA 1
ATOM 1421 C C . LEU A 1 182 ? -5.962 -5.858 -7.119 1.00 92.56 182 LEU A C 1
ATOM 1423 O O . LEU A 1 182 ? -6.328 -4.689 -7.162 1.00 92.56 182 LEU A O 1
ATOM 1427 N N . ILE A 1 183 ? -4.785 -6.217 -6.590 1.00 95.44 183 ILE A N 1
ATOM 1428 C CA . ILE A 1 183 ? -3.827 -5.240 -6.041 1.00 95.44 183 ILE A CA 1
ATOM 1429 C C . ILE A 1 183 ? -3.362 -4.270 -7.131 1.00 95.44 183 ILE A C 1
ATOM 1431 O O . ILE A 1 183 ? -3.181 -3.082 -6.884 1.00 95.44 183 ILE A O 1
ATOM 1435 N N . ASN A 1 184 ? -3.180 -4.769 -8.355 1.00 90.50 184 ASN A N 1
ATOM 1436 C CA . ASN A 1 184 ? -2.811 -3.930 -9.479 1.00 90.50 184 ASN A CA 1
ATOM 1437 C C . ASN A 1 184 ? -4.003 -3.086 -9.963 1.00 90.50 184 ASN A C 1
ATOM 1439 O O . ASN A 1 184 ? -3.842 -1.901 -10.240 1.00 90.50 184 ASN A O 1
ATOM 1443 N N . HIS A 1 185 ? -5.190 -3.667 -10.131 1.00 88.12 185 HIS A N 1
ATOM 1444 C CA . HIS A 1 185 ? -6.308 -2.980 -10.791 1.00 88.12 185 HIS A CA 1
ATOM 1445 C C . HIS A 1 185 ? -7.093 -2.034 -9.882 1.00 88.12 185 HIS A C 1
ATOM 1447 O O . HIS A 1 185 ? -7.537 -0.992 -10.356 1.00 88.12 185 HIS A O 1
ATOM 1453 N N . ASP A 1 186 ? -7.252 -2.381 -8.608 1.00 93.06 186 ASP A N 1
ATOM 1454 C CA . ASP A 1 186 ? -8.046 -1.608 -7.656 1.00 93.06 186 ASP A CA 1
ATOM 1455 C C . ASP A 1 186 ? -7.366 -1.559 -6.271 1.00 93.06 186 ASP A C 1
ATOM 1457 O O . ASP A 1 186 ? -7.882 -2.112 -5.296 1.00 93.06 186 ASP A O 1
ATOM 1461 N N . PRO A 1 187 ? -6.187 -0.912 -6.157 1.00 95.31 187 PRO A N 1
ATOM 1462 C CA . PRO A 1 187 ? -5.371 -0.929 -4.938 1.00 95.31 187 PRO A CA 1
ATOM 1463 C C . PRO A 1 187 ? -6.076 -0.352 -3.700 1.00 95.31 187 PRO A C 1
ATOM 1465 O O . PRO A 1 187 ? -5.722 -0.711 -2.578 1.00 95.31 187 PRO A O 1
ATOM 1468 N N . TYR A 1 188 ? -7.065 0.531 -3.885 1.00 94.56 188 TYR A N 1
ATOM 1469 C CA . TY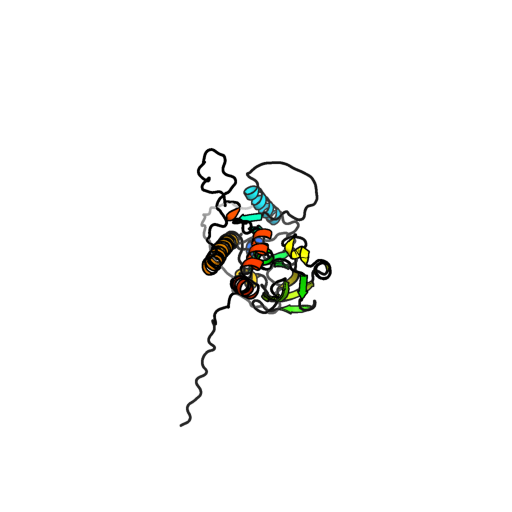R A 1 188 ? -7.776 1.225 -2.800 1.00 94.56 188 TYR A CA 1
ATOM 1470 C C . TYR A 1 188 ? -9.206 0.714 -2.550 1.00 94.56 188 TYR A C 1
ATOM 1472 O O . TYR A 1 188 ? -9.828 1.095 -1.548 1.00 94.56 188 TYR A O 1
ATOM 1480 N N . GLY A 1 189 ? -9.735 -0.125 -3.443 1.00 93.38 189 GLY A N 1
ATOM 1481 C CA . GLY A 1 189 ? -11.016 -0.809 -3.298 1.00 93.38 189 GLY A CA 1
ATOM 1482 C C . GLY A 1 189 ? -10.820 -2.287 -2.967 1.00 93.38 189 GLY A C 1
ATOM 1483 O O . GLY A 1 189 ? -10.528 -2.645 -1.822 1.00 93.38 189 GLY A O 1
ATOM 1484 N N . ASP A 1 190 ? -10.997 -3.148 -3.966 1.00 93.62 190 ASP A N 1
ATOM 1485 C CA . ASP A 1 190 ? -10.975 -4.609 -3.852 1.00 93.62 190 ASP A CA 1
ATOM 1486 C C . ASP A 1 190 ? -9.578 -5.215 -3.637 1.00 93.62 190 ASP A C 1
ATOM 1488 O O . ASP A 1 190 ? -9.470 -6.363 -3.201 1.00 93.62 190 ASP A O 1
ATOM 1492 N N . GLY A 1 191 ? -8.513 -4.457 -3.900 1.00 95.94 191 GLY A N 1
ATOM 1493 C CA . GLY A 1 191 ? -7.109 -4.855 -3.758 1.00 95.94 191 GLY A CA 1
ATOM 1494 C C . GLY A 1 191 ? -6.525 -4.728 -2.346 1.00 95.94 191 GLY A C 1
ATOM 1495 O O . GLY A 1 191 ? -5.309 -4.815 -2.180 1.00 95.94 191 GLY A O 1
ATOM 1496 N N . TRP A 1 192 ? -7.353 -4.519 -1.317 1.00 97.38 192 TRP A N 1
ATOM 1497 C CA . TRP A 1 192 ? -6.902 -4.540 0.080 1.00 97.38 192 TRP A CA 1
ATOM 1498 C C . TRP A 1 192 ? -6.302 -5.905 0.453 1.00 97.38 192 TRP A C 1
ATOM 1500 O O . TRP A 1 192 ? -6.711 -6.934 -0.073 1.00 97.38 192 TRP A O 1
ATOM 1510 N N . LEU A 1 193 ? -5.335 -5.935 1.366 1.00 97.81 193 LEU A N 1
ATOM 1511 C CA . LEU A 1 193 ? -4.562 -7.139 1.686 1.00 97.81 193 LEU A CA 1
ATOM 1512 C C . LEU A 1 193 ? -5.137 -7.893 2.889 1.00 97.81 193 LEU A C 1
ATOM 1514 O O . LEU A 1 193 ? -5.428 -9.086 2.803 1.00 97.81 193 LEU A O 1
ATOM 1518 N N . LEU A 1 194 ? -5.293 -7.195 4.017 1.00 97.88 194 LEU A N 1
ATOM 1519 C CA . LEU A 1 194 ? -5.770 -7.777 5.273 1.00 97.88 194 LEU A CA 1
ATOM 1520 C C . LEU A 1 194 ? -6.430 -6.737 6.187 1.00 97.88 194 LEU A C 1
ATOM 1522 O O . LEU A 1 194 ? -6.256 -5.528 6.012 1.00 97.88 194 LEU A O 1
ATOM 1526 N N . LEU A 1 195 ? -7.188 -7.226 7.165 1.00 97.50 195 LEU A N 1
ATOM 1527 C CA . LEU A 1 195 ? -7.782 -6.459 8.255 1.00 97.50 195 LEU A CA 1
ATOM 1528 C C . LEU A 1 195 ? -7.019 -6.767 9.543 1.00 97.50 195 LEU A C 1
ATOM 1530 O O . LEU A 1 195 ? -6.813 -7.930 9.892 1.00 97.50 195 LEU A O 1
ATOM 1534 N N . LEU A 1 196 ? -6.623 -5.723 10.259 1.00 96.94 196 LEU A N 1
ATOM 1535 C CA . LEU A 1 196 ? -5.806 -5.797 11.461 1.00 96.94 196 LEU A CA 1
ATOM 1536 C C . LEU A 1 196 ? -6.526 -5.136 12.637 1.00 96.94 196 LEU A C 1
ATOM 1538 O O . LEU A 1 196 ? -6.999 -4.011 12.511 1.00 96.94 196 LEU A O 1
ATOM 1542 N N . ARG A 1 197 ? -6.526 -5.775 13.807 1.00 96.81 197 ARG A N 1
ATOM 1543 C CA . ARG A 1 197 ? -6.861 -5.119 15.072 1.00 96.81 197 ARG A CA 1
ATOM 1544 C C . ARG A 1 197 ? -5.602 -4.530 15.702 1.00 96.81 197 ARG A C 1
ATOM 1546 O O . ARG A 1 197 ? -4.759 -5.303 16.158 1.00 96.81 197 ARG A O 1
ATOM 1553 N N . PRO A 1 198 ? -5.444 -3.202 15.748 1.00 93.81 198 PRO A N 1
ATOM 1554 C CA . PRO A 1 198 ? -4.289 -2.583 16.385 1.00 93.81 198 PRO A CA 1
ATOM 1555 C C . PRO A 1 198 ? -4.334 -2.760 17.910 1.00 93.81 198 PRO A C 1
ATOM 1557 O O . PRO A 1 198 ? -5.387 -2.621 18.525 1.00 93.81 198 PRO A O 1
ATOM 1560 N N . GLU A 1 199 ? -3.180 -3.002 18.537 1.00 92.19 199 GLU A N 1
ATOM 1561 C CA . GLU A 1 199 ? -3.068 -3.025 20.010 1.00 92.19 199 GLU A CA 1
ATOM 1562 C C . GLU A 1 199 ? -3.180 -1.618 20.611 1.00 92.19 199 GLU A C 1
ATOM 1564 O O . GLU A 1 199 ? -3.741 -1.422 21.685 1.00 92.19 199 GLU A O 1
ATOM 1569 N N . ARG A 1 200 ? -2.606 -0.632 19.914 1.00 88.38 200 ARG A N 1
ATOM 1570 C CA . ARG A 1 200 ? -2.470 0.760 20.359 1.00 88.38 200 ARG A CA 1
ATOM 1571 C C . ARG A 1 200 ? -2.688 1.702 19.186 1.00 88.38 200 ARG A C 1
ATOM 1573 O O . ARG A 1 200 ? -1.734 2.213 18.600 1.00 88.38 200 ARG A O 1
ATOM 1580 N N . LEU A 1 201 ? -3.948 1.856 18.774 1.00 86.50 201 LEU A N 1
ATOM 1581 C CA . LEU A 1 201 ? -4.296 2.595 17.556 1.00 86.50 201 LEU A CA 1
ATOM 1582 C C . LEU A 1 201 ? -3.774 4.037 17.603 1.00 86.50 201 LEU A C 1
ATOM 1584 O O . LEU A 1 201 ? -3.075 4.461 16.689 1.00 86.50 201 LEU A O 1
ATOM 1588 N N . ARG A 1 202 ? -4.056 4.771 18.685 1.00 79.75 202 ARG A N 1
ATOM 1589 C CA . ARG A 1 202 ? -3.720 6.196 18.803 1.00 79.75 202 ARG A CA 1
ATOM 1590 C C . ARG A 1 202 ? -2.223 6.459 18.681 1.00 79.75 202 ARG A C 1
ATOM 1592 O O . ARG A 1 202 ? -1.813 7.373 17.972 1.00 79.75 202 ARG A O 1
ATOM 1599 N N . GLU A 1 203 ? -1.408 5.685 19.386 1.00 79.12 203 GLU A N 1
ATOM 1600 C CA . GLU A 1 203 ? 0.047 5.811 19.349 1.00 79.12 203 GLU A CA 1
ATOM 1601 C C . GLU A 1 203 ? 0.574 5.446 17.966 1.00 79.12 203 GLU A C 1
ATOM 1603 O O . GLU A 1 203 ? 1.416 6.151 17.418 1.00 79.12 203 GLU A O 1
ATOM 1608 N N . SER A 1 204 ? 0.035 4.378 17.380 1.00 81.75 204 SER A N 1
ATOM 1609 C CA . SER A 1 204 ? 0.524 3.862 16.108 1.00 81.75 204 SER A CA 1
ATOM 1610 C C . SER A 1 204 ? 0.197 4.791 14.930 1.00 81.75 204 SER A C 1
ATOM 1612 O O . SER A 1 204 ? 1.018 4.931 14.027 1.00 81.75 204 SER A O 1
ATOM 1614 N N . LEU A 1 205 ? -0.942 5.499 14.959 1.00 85.31 205 LEU A N 1
ATOM 1615 C CA . LEU A 1 205 ? -1.308 6.478 13.924 1.00 85.31 205 LEU A CA 1
ATOM 1616 C C . LEU A 1 205 ? -0.340 7.667 13.842 1.00 85.31 205 LEU A C 1
ATOM 1618 O O . LEU A 1 205 ? -0.158 8.209 12.757 1.00 85.31 205 LEU A O 1
ATOM 1622 N N . LYS A 1 206 ? 0.332 8.042 14.940 1.00 84.50 206 LYS A N 1
ATOM 1623 C CA . LYS A 1 206 ? 1.336 9.129 14.943 1.00 84.50 206 LYS A CA 1
ATOM 1624 C C . LYS A 1 206 ? 2.556 8.822 14.073 1.00 84.50 206 LYS A C 1
ATOM 1626 O O . LYS A 1 206 ? 3.299 9.731 13.716 1.00 84.50 206 LYS A O 1
ATOM 1631 N N . HIS A 1 207 ? 2.789 7.544 13.782 1.00 86.94 207 HIS A N 1
ATOM 1632 C CA . HIS A 1 207 ? 3.896 7.080 12.951 1.00 86.94 207 HIS A CA 1
ATOM 1633 C C . HIS A 1 207 ? 3.504 6.907 11.478 1.00 86.94 207 HIS A C 1
ATOM 1635 O O . HIS A 1 207 ? 4.356 6.556 10.661 1.00 86.94 207 HIS A O 1
ATOM 1641 N N . LEU A 1 208 ? 2.236 7.151 11.136 1.00 91.44 208 LEU A N 1
ATOM 1642 C CA . LEU A 1 208 ? 1.744 7.137 9.766 1.00 91.44 208 LEU A CA 1
ATOM 1643 C C . LEU A 1 208 ? 1.560 8.561 9.241 1.00 91.44 208 LEU A C 1
ATOM 1645 O O . LEU A 1 208 ? 1.326 9.509 9.986 1.00 91.44 208 LEU A O 1
ATOM 1649 N N . LEU A 1 209 ? 1.660 8.696 7.927 1.00 92.75 209 LEU A N 1
ATOM 1650 C CA . LEU A 1 209 ? 1.494 9.949 7.210 1.00 92.75 209 LEU A CA 1
ATOM 1651 C C . LEU A 1 209 ? 0.021 10.125 6.832 1.00 92.75 209 LEU A C 1
ATOM 1653 O O . LEU A 1 209 ? -0.612 9.180 6.365 1.00 92.75 209 LEU A O 1
ATOM 1657 N N . TYR A 1 210 ? -0.514 11.333 6.993 1.00 91.88 210 TYR A N 1
ATOM 1658 C CA . TYR A 1 210 ? -1.888 11.678 6.617 1.00 91.88 210 TYR A CA 1
ATOM 1659 C C . TYR A 1 210 ? -1.964 13.104 6.057 1.00 91.88 210 TYR A C 1
ATOM 1661 O O . TYR A 1 210 ? -1.101 13.938 6.353 1.00 91.88 210 TYR A O 1
ATOM 1669 N N . GLY A 1 211 ? -2.990 13.383 5.249 1.00 89.62 211 GLY A N 1
ATOM 1670 C CA . GLY A 1 211 ? -3.257 14.711 4.692 1.00 89.62 211 GLY A CA 1
ATOM 1671 C C . GLY A 1 211 ? -2.065 15.272 3.912 1.00 89.62 211 GLY A C 1
ATOM 1672 O O . GLY A 1 211 ? -1.449 14.570 3.109 1.00 89.62 211 GLY A O 1
ATOM 1673 N N . GLU A 1 212 ? -1.702 16.527 4.185 1.00 88.88 212 GLU A N 1
ATOM 1674 C CA . GLU A 1 212 ? -0.610 17.210 3.480 1.00 88.88 212 GLU A CA 1
ATOM 1675 C C . GLU A 1 212 ? 0.749 16.517 3.668 1.00 88.88 212 GLU A C 1
ATOM 1677 O O . GLU A 1 212 ? 1.556 16.454 2.744 1.00 88.88 212 GL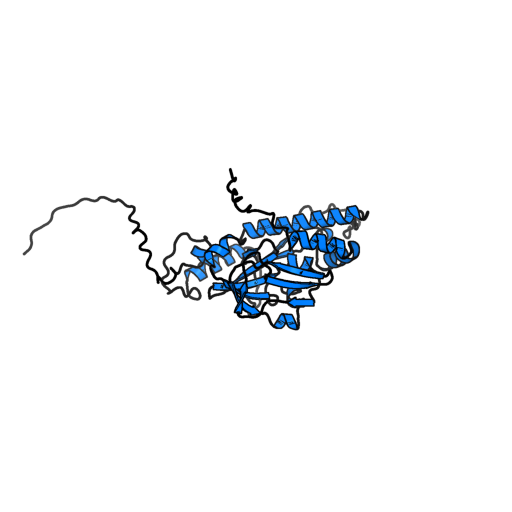U A O 1
ATOM 1682 N N . GLN A 1 213 ? 0.993 15.900 4.831 1.00 91.12 213 GLN A N 1
ATOM 1683 C CA . GLN A 1 213 ? 2.237 15.159 5.064 1.00 91.12 213 GLN A CA 1
ATOM 1684 C C . GLN A 1 213 ? 2.351 13.946 4.134 1.00 91.12 213 GLN A C 1
ATOM 1686 O O . GLN A 1 213 ? 3.433 13.684 3.600 1.00 91.12 213 GLN A O 1
ATOM 1691 N N . ALA A 1 214 ? 1.242 13.228 3.922 1.00 92.44 214 ALA A N 1
ATOM 1692 C CA . ALA A 1 214 ? 1.183 12.107 2.988 1.00 92.44 214 ALA A CA 1
ATOM 1693 C C . ALA A 1 214 ? 1.355 12.587 1.544 1.00 92.44 214 ALA A C 1
ATOM 1695 O O . ALA A 1 214 ? 2.194 12.042 0.832 1.00 92.44 214 ALA A O 1
ATOM 1696 N N . ARG A 1 215 ? 0.651 13.654 1.145 1.00 91.06 215 ARG A N 1
ATOM 1697 C CA . ARG A 1 215 ? 0.757 14.248 -0.198 1.00 91.06 215 ARG A CA 1
ATOM 1698 C C . ARG A 1 215 ? 2.188 14.660 -0.525 1.00 91.06 215 ARG A C 1
ATOM 1700 O O . ARG A 1 215 ? 2.778 14.166 -1.484 1.00 91.06 215 ARG A O 1
ATOM 1707 N N . SER A 1 216 ? 2.776 15.486 0.334 1.00 92.50 216 SER A N 1
ATOM 1708 C CA . SER A 1 216 ? 4.155 15.950 0.213 1.00 92.50 216 SER A CA 1
ATOM 1709 C C . SER A 1 216 ? 5.167 14.792 0.197 1.00 92.50 216 SER A C 1
ATOM 1711 O O . SER A 1 216 ? 6.179 14.850 -0.504 1.00 92.50 216 SER A O 1
ATOM 1713 N N . TRP A 1 217 ? 4.944 13.723 0.973 1.00 94.81 217 TRP A N 1
ATOM 1714 C CA . TRP A 1 217 ? 5.774 12.513 0.904 1.00 94.81 217 TRP A CA 1
ATOM 1715 C C . TRP A 1 217 ? 5.626 11.796 -0.438 1.00 94.81 217 TRP A C 1
ATOM 1717 O O . TRP A 1 217 ? 6.641 11.512 -1.075 1.00 94.81 217 TRP A O 1
ATOM 1727 N N . TYR A 1 218 ? 4.398 11.577 -0.896 1.00 93.81 218 TYR A N 1
ATOM 1728 C CA . TYR A 1 218 ? 4.102 10.875 -2.139 1.00 93.81 218 TYR A CA 1
ATOM 1729 C C . TYR A 1 218 ? 4.719 11.584 -3.351 1.00 93.81 218 TYR A C 1
ATOM 1731 O O . TYR A 1 218 ? 5.404 10.964 -4.161 1.00 93.81 218 TYR A O 1
ATOM 1739 N N . GLU A 1 219 ? 4.593 12.912 -3.433 1.00 91.06 219 GLU A N 1
ATOM 1740 C CA . GLU A 1 219 ? 5.228 13.723 -4.480 1.00 91.06 219 GLU A CA 1
ATOM 1741 C C . GLU A 1 219 ? 6.759 13.590 -4.487 1.00 91.06 219 GLU A C 1
ATOM 1743 O O . GLU A 1 219 ? 7.389 13.521 -5.553 1.00 91.06 219 GLU A O 1
ATOM 1748 N N . ARG A 1 220 ? 7.381 13.524 -3.300 1.00 93.88 220 ARG A N 1
ATOM 1749 C CA . ARG A 1 220 ? 8.824 13.285 -3.179 1.00 93.88 220 ARG A CA 1
ATOM 1750 C C . ARG A 1 220 ? 9.204 11.886 -3.645 1.00 93.88 220 ARG A C 1
ATOM 1752 O O . ARG A 1 220 ? 10.235 11.769 -4.309 1.00 93.88 220 ARG A O 1
ATOM 1759 N N . GLU A 1 221 ? 8.420 10.856 -3.332 1.00 94.00 221 GLU A N 1
ATOM 1760 C CA . GLU A 1 221 ? 8.676 9.486 -3.797 1.00 94.00 221 GLU A CA 1
ATOM 1761 C C . GLU A 1 221 ? 8.566 9.386 -5.319 1.00 94.00 221 GLU A C 1
ATOM 1763 O O . GLU A 1 221 ? 9.508 8.926 -5.970 1.00 94.00 221 GLU A O 1
ATOM 1768 N N . VAL A 1 222 ? 7.513 9.959 -5.908 1.00 90.19 222 VAL A N 1
ATOM 1769 C CA . VAL A 1 222 ? 7.368 10.085 -7.366 1.00 90.19 222 VAL A CA 1
ATOM 1770 C C . VAL A 1 222 ? 8.586 10.789 -7.967 1.00 90.19 222 VAL A C 1
ATOM 1772 O O . VAL A 1 222 ? 9.223 10.271 -8.885 1.00 90.19 222 VAL A O 1
ATOM 1775 N N . SER A 1 223 ? 8.997 11.930 -7.415 1.00 88.56 223 SER A N 1
ATOM 1776 C CA . SER A 1 223 ? 10.166 12.675 -7.905 1.00 88.56 223 SER A CA 1
ATOM 1777 C C . SER A 1 223 ? 11.479 11.887 -7.778 1.00 88.56 223 SER A C 1
ATOM 1779 O O . SER A 1 223 ? 12.348 11.962 -8.652 1.00 88.56 223 SER A O 1
ATOM 1781 N N . LYS A 1 224 ? 11.655 11.122 -6.692 1.00 90.75 224 LYS A N 1
ATOM 1782 C CA . LYS A 1 224 ? 12.817 10.244 -6.489 1.00 90.75 224 LYS A CA 1
ATOM 1783 C C . LYS A 1 224 ? 12.848 9.123 -7.522 1.00 90.75 224 LYS A C 1
ATOM 1785 O O . LYS A 1 224 ? 13.927 8.860 -8.052 1.00 90.75 224 LYS A O 1
ATOM 1790 N N . LEU A 1 225 ? 11.706 8.504 -7.826 1.00 88.62 225 LEU A N 1
ATOM 1791 C CA . LEU A 1 225 ? 11.613 7.439 -8.823 1.00 88.62 225 LEU A CA 1
ATOM 1792 C C . LEU A 1 225 ? 12.010 7.955 -10.207 1.00 88.62 225 LEU A C 1
ATOM 1794 O O . LEU A 1 225 ? 12.903 7.388 -10.832 1.00 88.62 225 LEU A O 1
ATOM 1798 N N . HIS A 1 226 ? 11.467 9.099 -10.629 1.00 83.56 226 HIS A N 1
ATOM 1799 C CA . HIS A 1 226 ? 11.839 9.734 -11.897 1.00 83.56 226 HIS A CA 1
ATOM 1800 C C . HIS A 1 226 ? 13.342 10.016 -12.007 1.00 83.56 226 HIS A C 1
ATOM 1802 O O . HIS A 1 226 ? 13.932 9.874 -13.080 1.00 83.56 226 HIS A O 1
ATOM 1808 N N . ARG A 1 227 ? 13.992 10.435 -10.913 1.00 85.81 227 ARG A N 1
ATOM 1809 C CA . ARG A 1 227 ? 15.452 10.624 -10.896 1.00 85.81 227 ARG A CA 1
ATOM 1810 C C . ARG A 1 227 ? 16.203 9.297 -10.976 1.00 85.81 227 ARG A C 1
ATOM 1812 O O . ARG A 1 227 ? 17.182 9.220 -11.713 1.00 85.81 227 ARG A O 1
ATOM 1819 N N . ALA A 1 228 ? 15.760 8.277 -10.239 1.00 84.06 228 ALA A N 1
ATOM 1820 C CA . ALA A 1 228 ? 16.387 6.957 -10.226 1.00 84.06 228 ALA A CA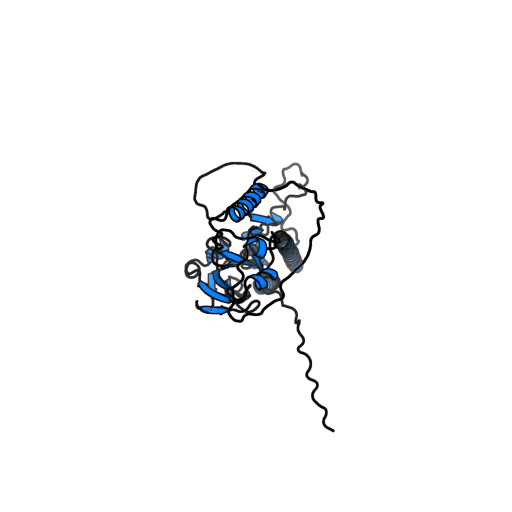 1
ATOM 1821 C C . ALA A 1 228 ? 16.315 6.284 -11.605 1.00 84.06 228 ALA A C 1
ATOM 1823 O O . ALA A 1 228 ? 17.341 5.842 -12.115 1.00 84.06 228 ALA A O 1
ATOM 1824 N N . VAL A 1 229 ? 15.142 6.299 -12.242 1.00 81.25 229 VAL A N 1
ATOM 1825 C CA . VAL A 1 229 ? 14.932 5.762 -13.594 1.00 81.25 229 VAL A CA 1
ATOM 1826 C C . VAL A 1 229 ? 15.807 6.492 -14.615 1.00 81.25 229 VAL A C 1
ATOM 1828 O O . VAL A 1 229 ? 16.566 5.853 -15.338 1.00 81.25 229 VAL A O 1
ATOM 1831 N N . ARG A 1 230 ? 15.798 7.835 -14.628 1.00 79.94 230 ARG A N 1
ATOM 1832 C CA . ARG A 1 230 ? 16.655 8.620 -15.540 1.00 79.94 230 ARG A CA 1
ATOM 1833 C C . ARG A 1 230 ? 18.147 8.370 -15.327 1.00 79.94 230 ARG A C 1
ATOM 1835 O O . ARG A 1 230 ? 18.921 8.418 -16.279 1.00 79.94 230 ARG A O 1
ATOM 1842 N N . ALA A 1 231 ? 18.581 8.163 -14.085 1.00 81.25 231 ALA A N 1
ATOM 1843 C CA . ALA A 1 231 ? 19.968 7.808 -13.798 1.00 81.25 231 ALA A CA 1
ATOM 1844 C C . ALA A 1 231 ? 20.310 6.407 -14.332 1.00 81.25 231 ALA A C 1
ATOM 1846 O O . ALA A 1 231 ? 21.364 6.232 -14.937 1.00 81.25 231 ALA A O 1
ATOM 1847 N N . ALA A 1 232 ? 19.407 5.440 -14.163 1.00 78.38 232 ALA A N 1
ATOM 1848 C CA . ALA A 1 232 ? 19.607 4.069 -14.616 1.00 78.38 232 ALA A CA 1
ATOM 1849 C C . ALA A 1 232 ? 19.637 3.945 -16.153 1.00 78.38 232 ALA A C 1
ATOM 1851 O O . ALA A 1 232 ? 20.503 3.253 -16.682 1.00 78.38 232 ALA A O 1
ATOM 1852 N N . LEU A 1 233 ? 18.768 4.673 -16.868 1.00 73.56 233 LEU A N 1
ATOM 1853 C CA . LEU A 1 233 ? 18.780 4.742 -18.337 1.00 73.56 233 LEU A CA 1
ATOM 1854 C C . LEU A 1 233 ? 20.074 5.366 -18.877 1.00 73.56 233 LEU A C 1
ATOM 1856 O O . LEU A 1 233 ? 20.706 4.807 -19.768 1.00 73.56 233 LEU A O 1
ATOM 1860 N N . ARG A 1 234 ? 20.536 6.472 -18.275 1.00 77.75 234 ARG A N 1
ATOM 1861 C CA . ARG A 1 234 ? 21.822 7.086 -18.647 1.00 77.75 234 ARG A CA 1
ATOM 1862 C C . ARG A 1 234 ? 23.001 6.135 -18.453 1.00 77.75 234 ARG A C 1
ATOM 1864 O O . ARG A 1 234 ? 23.889 6.090 -19.296 1.00 77.75 234 ARG A O 1
ATOM 1871 N N . ALA A 1 235 ? 22.999 5.350 -17.375 1.00 78.62 235 ALA A N 1
ATOM 1872 C CA . ALA A 1 235 ? 24.036 4.350 -17.120 1.00 78.62 235 ALA A CA 1
ATOM 1873 C C . ALA A 1 235 ? 24.031 3.186 -18.131 1.00 78.62 235 ALA A C 1
ATOM 1875 O O . ALA A 1 235 ? 25.033 2.486 -18.253 1.00 78.62 235 ALA A O 1
ATOM 1876 N N . LEU A 1 236 ? 22.927 2.971 -18.854 1.00 74.38 236 LEU A N 1
ATOM 1877 C CA . LEU A 1 236 ? 22.824 2.003 -19.950 1.00 74.38 236 LEU A CA 1
ATOM 1878 C C . LEU A 1 236 ? 23.269 2.564 -21.307 1.00 74.38 236 LEU A C 1
ATOM 1880 O O . LEU A 1 236 ? 23.212 1.847 -22.301 1.00 74.38 236 LEU A O 1
ATOM 1884 N N . GLY A 1 237 ? 23.687 3.832 -21.374 1.00 71.06 237 GLY A N 1
ATOM 1885 C CA . GLY A 1 237 ? 23.971 4.497 -22.647 1.00 71.06 237 GLY A CA 1
ATOM 1886 C C . GLY A 1 237 ? 22.716 4.749 -23.485 1.00 71.06 237 GLY A C 1
ATOM 1887 O O . GLY A 1 237 ? 22.825 5.173 -24.631 1.00 71.06 237 GLY A O 1
ATOM 1888 N N . THR A 1 238 ? 21.524 4.516 -22.926 1.00 59.72 238 THR A N 1
ATOM 1889 C CA . THR A 1 238 ? 20.269 4.934 -23.540 1.00 59.72 238 THR A CA 1
ATOM 1890 C C . THR A 1 238 ? 20.178 6.448 -23.355 1.00 59.72 238 THR A C 1
ATOM 1892 O O . THR A 1 238 ? 20.139 6.910 -22.204 1.00 59.72 238 THR A O 1
ATOM 1895 N N . PRO A 1 239 ? 20.201 7.255 -24.432 1.00 52.84 239 PRO A N 1
ATOM 1896 C CA . PRO A 1 239 ? 20.003 8.684 -24.280 1.00 52.84 239 PRO A CA 1
ATOM 1897 C C . PRO A 1 239 ? 18.657 8.906 -23.570 1.00 52.84 239 PRO A C 1
ATOM 1899 O O . PRO A 1 239 ? 17.708 8.154 -23.804 1.00 52.84 239 PRO A O 1
ATOM 1902 N N . PRO A 1 240 ? 18.536 9.917 -22.689 1.00 51.78 240 PRO A N 1
ATOM 1903 C CA . PRO A 1 240 ? 17.247 10.270 -22.085 1.00 51.78 240 PRO A CA 1
ATOM 1904 C C . PRO A 1 240 ? 16.183 10.622 -23.142 1.00 51.78 240 PRO A C 1
ATOM 1906 O O . PRO A 1 240 ? 15.002 10.713 -22.823 1.00 51.78 240 PRO A O 1
ATOM 1909 N N . GLU A 1 241 ? 16.599 10.765 -24.398 1.00 45.97 241 GLU A N 1
ATOM 1910 C CA . GLU A 1 241 ? 15.777 10.795 -25.595 1.00 45.97 241 GLU A CA 1
ATOM 1911 C C . GLU A 1 241 ? 15.309 9.383 -25.989 1.00 45.97 241 GLU A C 1
ATOM 1913 O O . GLU A 1 241 ? 15.628 8.863 -27.056 1.00 45.97 241 GLU A O 1
ATOM 1918 N N . VAL A 1 242 ? 14.427 8.784 -25.186 1.00 44.12 242 VAL A N 1
ATOM 1919 C CA . VAL A 1 242 ? 13.278 8.133 -25.830 1.00 44.12 242 VAL A CA 1
ATOM 1920 C C . VAL A 1 242 ? 12.486 9.300 -26.403 1.00 44.12 242 VAL A C 1
ATOM 1922 O O . VAL A 1 242 ? 11.731 9.935 -25.675 1.00 44.12 242 VAL A O 1
ATOM 1925 N N . SER A 1 243 ? 12.847 9.670 -27.635 1.00 39.03 243 SER A N 1
ATOM 1926 C CA . SER A 1 243 ? 12.518 10.892 -28.367 1.00 39.03 243 SER A CA 1
ATOM 1927 C C . SER A 1 243 ? 11.378 11.699 -27.755 1.00 39.03 243 SER A C 1
ATOM 1929 O O . SER A 1 243 ? 10.227 11.269 -27.798 1.00 39.03 243 SER A O 1
ATOM 1931 N N . ALA A 1 244 ? 11.675 12.909 -27.274 1.00 41.12 244 ALA A N 1
ATOM 1932 C CA . ALA A 1 244 ? 10.725 14.010 -27.068 1.00 41.12 244 ALA A CA 1
ATOM 1933 C C . ALA A 1 244 ? 10.057 14.457 -28.387 1.00 41.12 244 ALA A C 1
ATOM 1935 O O . ALA A 1 244 ? 9.815 15.633 -28.616 1.00 41.12 244 ALA A O 1
ATOM 1936 N N . ALA A 1 245 ? 9.752 13.510 -29.269 1.00 38.59 245 ALA A N 1
ATOM 1937 C CA . ALA A 1 245 ? 8.746 13.648 -30.288 1.00 38.59 245 ALA A CA 1
ATOM 1938 C C . ALA A 1 245 ? 7.439 13.136 -29.671 1.00 38.59 245 ALA A C 1
ATOM 1940 O O . ALA A 1 245 ? 6.926 12.070 -30.015 1.00 38.59 245 ALA A O 1
ATOM 1941 N N . GLY A 1 246 ? 6.857 13.941 -28.777 1.00 40.22 246 GLY A N 1
ATOM 1942 C CA . GLY A 1 246 ? 5.404 14.073 -28.834 1.00 40.22 246 GLY A CA 1
ATOM 1943 C C . GLY A 1 246 ? 5.026 14.374 -30.287 1.00 40.22 246 GLY A C 1
ATOM 1944 O O . GLY A 1 246 ? 5.849 14.914 -31.026 1.00 40.22 246 GLY A O 1
ATOM 1945 N N . ARG A 1 247 ? 3.830 13.980 -30.736 1.00 39.66 247 ARG A N 1
ATOM 1946 C CA . ARG A 1 247 ? 3.360 14.335 -32.084 1.00 39.66 247 ARG A CA 1
ATOM 1947 C C . ARG A 1 247 ? 3.490 15.851 -32.244 1.00 39.66 247 ARG A C 1
ATOM 1949 O O . ARG A 1 247 ? 2.667 16.587 -31.711 1.00 39.66 247 ARG A O 1
ATOM 1956 N N . THR A 1 248 ? 4.538 16.312 -32.911 1.00 41.09 248 THR A N 1
ATOM 1957 C CA . THR A 1 248 ? 4.683 17.715 -33.248 1.00 41.09 248 THR A CA 1
ATOM 1958 C C . THR A 1 248 ? 3.661 17.980 -34.339 1.00 41.09 248 THR A C 1
ATOM 1960 O O . THR A 1 248 ? 3.544 17.219 -35.304 1.00 41.09 248 THR A O 1
ATOM 1963 N N . LEU A 1 249 ? 2.868 19.034 -34.173 1.00 51.97 249 LEU A N 1
ATOM 1964 C CA . LEU A 1 249 ? 2.232 19.635 -35.333 1.00 51.97 249 LEU A CA 1
ATOM 1965 C C . LEU A 1 249 ? 3.346 20.188 -36.232 1.00 51.97 249 LEU A C 1
ATOM 1967 O O . LEU A 1 249 ? 4.460 20.474 -35.785 1.00 51.97 249 LEU A O 1
ATOM 1971 N N . GLN A 1 250 ? 3.053 20.278 -37.526 1.00 59.12 250 GLN A N 1
ATOM 1972 C CA . GLN A 1 250 ? 4.013 20.644 -38.572 1.00 59.12 250 GLN A CA 1
ATOM 1973 C C . GLN A 1 250 ? 4.612 22.058 -38.389 1.00 59.12 250 GLN A C 1
ATOM 1975 O O . GLN A 1 250 ? 5.512 22.441 -39.130 1.00 59.12 250 GLN A O 1
ATOM 1980 N N . ASP A 1 251 ? 4.126 22.820 -37.409 1.00 66.25 251 ASP A N 1
ATOM 1981 C CA . ASP A 1 251 ? 4.469 24.208 -37.111 1.00 66.25 251 ASP A CA 1
ATOM 1982 C C . ASP A 1 251 ? 5.502 24.394 -35.982 1.00 66.25 251 ASP A C 1
ATOM 1984 O O . ASP A 1 251 ? 5.921 25.522 -35.734 1.00 66.25 251 ASP A O 1
ATOM 1988 N N . GLY A 1 252 ? 5.966 23.327 -35.320 1.00 56.72 252 GLY A N 1
ATOM 1989 C CA . GLY A 1 252 ? 7.052 23.430 -34.335 1.00 56.72 252 GLY A CA 1
ATOM 1990 C C . GLY A 1 252 ? 6.685 24.182 -33.046 1.00 56.72 252 GLY A C 1
ATOM 1991 O O . GLY A 1 252 ? 7.536 24.863 -32.475 1.00 56.72 252 GLY A O 1
ATOM 1992 N N . GLY A 1 253 ? 5.436 24.067 -32.582 1.00 46.44 253 GLY A N 1
ATOM 1993 C CA . GLY A 1 253 ? 4.979 24.684 -31.331 1.00 46.44 253 GLY A CA 1
ATOM 1994 C C . GLY A 1 253 ? 5.804 24.307 -30.086 1.00 46.44 253 GLY A C 1
ATOM 1995 O O . GLY A 1 253 ? 6.276 23.177 -29.938 1.00 46.44 253 GLY A O 1
ATOM 1996 N N . VAL A 1 254 ? 5.959 25.273 -29.173 1.00 49.19 254 VAL A N 1
ATOM 1997 C CA . VAL A 1 254 ? 6.663 25.121 -27.886 1.00 49.19 254 VAL A CA 1
ATOM 1998 C C . VAL A 1 254 ? 5.818 24.256 -26.933 1.00 49.19 254 VAL A C 1
ATOM 2000 O O . VAL A 1 254 ? 4.612 24.497 -26.833 1.00 49.19 254 VAL A O 1
ATOM 2003 N N . PRO A 1 255 ? 6.395 23.270 -26.216 1.00 47.38 255 PRO A N 1
ATOM 2004 C CA . PRO A 1 255 ? 5.656 22.490 -25.224 1.00 47.38 255 PRO A CA 1
ATOM 2005 C C . PRO A 1 255 ? 5.077 23.394 -24.128 1.00 47.38 255 PRO A C 1
ATOM 2007 O O . PRO A 1 255 ? 5.772 24.274 -23.623 1.00 47.38 255 PRO A O 1
ATOM 2010 N N . LEU A 1 256 ? 3.819 23.165 -23.741 1.00 42.16 256 LEU A N 1
ATOM 2011 C CA . LEU A 1 256 ? 3.188 23.876 -22.629 1.00 42.16 256 LEU A CA 1
ATOM 2012 C C . LEU A 1 256 ? 3.925 23.545 -21.321 1.00 42.16 256 LEU A C 1
ATOM 2014 O O . LEU A 1 256 ? 3.967 22.390 -20.894 1.00 42.16 256 LEU A O 1
ATOM 2018 N N . GLU A 1 257 ? 4.511 24.554 -20.675 1.00 35.72 257 GLU A N 1
ATOM 2019 C CA . GLU A 1 257 ? 5.071 24.405 -19.333 1.00 35.72 257 GLU A CA 1
ATOM 2020 C C . GLU A 1 257 ? 3.937 24.140 -18.333 1.00 35.72 257 GLU A C 1
ATOM 2022 O O . GLU A 1 257 ? 3.047 24.968 -18.152 1.00 35.72 257 GLU A O 1
ATOM 2027 N N . GLY A 1 258 ? 3.969 22.981 -17.670 1.00 40.09 258 GLY A N 1
ATOM 2028 C CA . GLY A 1 258 ? 3.055 22.661 -16.565 1.00 40.09 258 GLY A CA 1
ATOM 2029 C C . GLY A 1 258 ? 2.228 21.389 -16.738 1.00 40.09 258 GLY A C 1
ATOM 2030 O O . GLY A 1 258 ? 1.698 20.881 -15.750 1.00 40.09 258 GLY A O 1
ATOM 2031 N N . GLU A 1 259 ? 2.184 20.807 -17.933 1.00 37.34 259 GLU A N 1
ATOM 2032 C CA . GLU A 1 259 ? 1.666 19.454 -18.123 1.00 37.34 259 GLU A CA 1
ATOM 2033 C C . GLU A 1 259 ? 2.839 18.478 -18.023 1.00 37.34 259 GLU A C 1
ATOM 2035 O O . GLU A 1 259 ? 3.809 18.589 -18.772 1.00 37.34 259 GLU A O 1
ATOM 2040 N N . CYS A 1 260 ? 2.786 17.518 -17.089 1.00 42.44 260 CYS A N 1
ATOM 2041 C CA . CYS A 1 260 ? 3.670 16.357 -17.181 1.00 42.44 260 CYS A CA 1
ATOM 2042 C C . CYS A 1 260 ? 3.435 15.753 -18.564 1.00 42.44 260 CYS A C 1
ATOM 2044 O O . CYS A 1 260 ? 2.375 15.172 -18.803 1.00 42.44 260 CYS A O 1
ATOM 2046 N N . THR A 1 261 ? 4.387 15.930 -19.480 1.00 42.69 261 THR A N 1
ATOM 2047 C CA . THR A 1 261 ? 4.303 15.335 -20.815 1.00 42.69 261 THR A CA 1
ATOM 2048 C C . THR A 1 261 ? 4.019 13.840 -20.661 1.00 42.69 261 THR A C 1
ATOM 2050 O O . THR A 1 261 ? 4.407 13.228 -19.664 1.00 42.69 261 THR A O 1
ATOM 2053 N N . ALA A 1 262 ? 3.367 13.202 -21.636 1.00 40.78 262 ALA A N 1
ATOM 2054 C CA . ALA A 1 262 ? 3.122 11.753 -21.595 1.00 40.78 262 ALA A CA 1
ATOM 2055 C C . ALA A 1 262 ? 4.410 10.927 -21.331 1.00 40.78 262 ALA A C 1
ATOM 2057 O O . ALA A 1 262 ? 4.340 9.798 -20.855 1.00 40.78 262 ALA A O 1
ATOM 2058 N N . GLN A 1 263 ? 5.587 11.517 -21.577 1.00 40.25 263 GLN A N 1
ATOM 2059 C CA . GLN A 1 263 ? 6.922 10.980 -21.297 1.00 40.25 263 GLN A CA 1
ATOM 2060 C C . GLN A 1 263 ? 7.393 11.100 -19.839 1.00 40.25 263 GLN A C 1
ATOM 2062 O O . GLN A 1 263 ? 8.281 10.360 -19.424 1.00 40.25 263 GLN A O 1
ATOM 2067 N N . GLU A 1 264 ? 6.788 11.974 -19.040 1.00 48.19 264 GLU A N 1
ATOM 2068 C CA . GLU A 1 264 ? 6.943 12.027 -17.581 1.00 48.19 264 GLU A CA 1
ATOM 2069 C C . GLU A 1 264 ? 5.896 11.179 -16.848 1.00 48.19 264 GLU A C 1
ATOM 2071 O O . GLU A 1 264 ? 5.887 11.113 -15.621 1.00 48.19 264 GLU A O 1
ATOM 2076 N N . MET A 1 265 ? 4.993 10.516 -17.571 1.00 55.44 265 MET A N 1
ATOM 2077 C CA . MET A 1 265 ? 4.071 9.570 -16.961 1.00 55.44 265 MET A CA 1
ATOM 2078 C C . MET A 1 265 ? 4.751 8.204 -16.890 1.00 55.44 265 MET A C 1
ATOM 2080 O O . MET A 1 265 ? 4.800 7.463 -17.873 1.00 55.44 265 MET A O 1
ATOM 2084 N N . LEU A 1 266 ? 5.230 7.826 -15.701 1.00 66.81 266 LEU A N 1
ATOM 2085 C CA . LEU A 1 266 ? 5.611 6.442 -15.393 1.00 66.81 266 LEU A CA 1
ATOM 2086 C C . LEU A 1 266 ? 4.346 5.581 -15.258 1.00 66.81 266 LEU A C 1
ATOM 2088 O O . LEU A 1 266 ? 4.013 5.052 -14.199 1.00 66.81 266 LEU A O 1
ATOM 2092 N N . THR A 1 267 ? 3.602 5.478 -16.358 1.00 64.69 267 THR A N 1
ATOM 2093 C CA . THR A 1 267 ? 2.449 4.589 -16.474 1.00 64.69 267 THR A CA 1
ATOM 2094 C C . THR A 1 267 ? 2.887 3.145 -16.241 1.00 64.69 267 THR A C 1
ATOM 2096 O O . THR A 1 267 ? 4.059 2.806 -16.395 1.00 64.69 267 THR A O 1
ATOM 2099 N N . ARG A 1 268 ? 1.940 2.258 -15.916 1.00 63.44 268 ARG A N 1
ATOM 2100 C CA . ARG A 1 268 ? 2.238 0.827 -15.742 1.00 63.44 268 ARG A CA 1
ATOM 2101 C C . ARG A 1 268 ? 2.998 0.247 -16.939 1.00 63.44 268 ARG A C 1
ATOM 2103 O O . ARG A 1 268 ? 4.010 -0.407 -16.734 1.00 63.44 268 ARG A O 1
ATOM 2110 N N . ALA A 1 269 ? 2.543 0.535 -18.159 1.00 59.97 269 ALA A N 1
ATOM 2111 C CA . ALA A 1 269 ? 3.191 0.058 -19.379 1.00 59.97 269 ALA A CA 1
ATOM 2112 C C . ALA A 1 269 ? 4.630 0.584 -19.502 1.00 59.97 269 ALA A C 1
ATOM 2114 O O . ALA A 1 269 ? 5.543 -0.177 -19.803 1.00 59.97 269 ALA A O 1
ATOM 2115 N N . ALA A 1 270 ? 4.858 1.864 -19.180 1.00 67.62 270 ALA A N 1
ATOM 2116 C CA . ALA A 1 270 ? 6.207 2.422 -19.145 1.00 67.62 270 ALA A CA 1
ATOM 2117 C C . ALA A 1 270 ? 7.086 1.724 -18.093 1.00 67.62 270 ALA A C 1
ATOM 2119 O O . ALA A 1 270 ? 8.256 1.459 -18.353 1.00 67.62 270 ALA A O 1
ATOM 2120 N N . MET A 1 271 ? 6.538 1.388 -16.921 1.00 73.81 271 MET A N 1
ATOM 2121 C CA . MET A 1 271 ? 7.274 0.666 -15.878 1.00 73.81 271 MET A CA 1
ATOM 2122 C C . MET A 1 271 ? 7.604 -0.778 -16.274 1.00 73.81 271 MET A C 1
ATOM 2124 O O . MET A 1 271 ? 8.710 -1.236 -15.997 1.00 73.81 271 MET A O 1
ATOM 2128 N N . GLU A 1 272 ? 6.699 -1.470 -16.966 1.00 69.50 272 GLU A N 1
ATOM 2129 C CA . GLU A 1 272 ? 6.948 -2.809 -17.513 1.00 69.50 272 GLU A CA 1
ATOM 2130 C C . GLU A 1 272 ? 8.070 -2.783 -18.561 1.00 69.50 272 GLU A C 1
ATOM 2132 O O . GLU A 1 272 ? 9.040 -3.529 -18.434 1.00 69.50 272 GLU A O 1
ATOM 2137 N N . SER A 1 273 ? 8.028 -1.849 -19.517 1.00 69.50 273 SER A N 1
ATOM 2138 C CA . SER A 1 273 ? 9.114 -1.678 -20.494 1.00 69.50 273 SER A CA 1
ATOM 2139 C C . SER A 1 273 ? 10.442 -1.285 -19.836 1.00 69.50 273 SER A C 1
ATOM 2141 O O . SER A 1 273 ? 11.504 -1.748 -20.245 1.00 69.50 273 SER A O 1
ATOM 2143 N N . LEU A 1 274 ? 10.417 -0.458 -18.786 1.00 75.12 274 LEU A N 1
ATOM 2144 C CA . LEU A 1 274 ? 11.627 -0.107 -18.037 1.00 75.12 274 LEU A CA 1
ATOM 2145 C C . LEU A 1 274 ? 12.236 -1.312 -17.322 1.00 75.12 274 LEU A C 1
ATOM 2147 O O . LEU A 1 274 ? 13.459 -1.430 -17.280 1.00 75.12 274 LEU A O 1
ATOM 2151 N N . MET A 1 275 ? 11.413 -2.200 -16.771 1.00 75.19 275 MET A N 1
ATOM 2152 C CA . MET A 1 275 ? 11.879 -3.438 -16.151 1.00 75.19 275 MET A CA 1
ATOM 2153 C C . MET A 1 275 ? 12.565 -4.351 -17.178 1.00 75.19 275 MET A C 1
ATOM 2155 O O . MET A 1 275 ? 13.614 -4.917 -16.870 1.00 75.19 275 MET A O 1
ATOM 2159 N N . GLU A 1 276 ? 12.035 -4.445 -18.400 1.00 76.88 276 GLU A N 1
ATOM 2160 C CA . GLU A 1 276 ? 12.675 -5.182 -19.499 1.00 76.88 276 GLU A CA 1
ATOM 2161 C C . GLU A 1 276 ? 14.029 -4.572 -19.889 1.00 76.88 276 GLU A C 1
ATOM 2163 O O . GLU A 1 276 ? 15.020 -5.292 -20.010 1.00 76.88 276 GLU A O 1
ATOM 2168 N N . VAL A 1 277 ? 14.099 -3.243 -20.013 1.00 79.31 277 VAL A N 1
ATOM 2169 C CA . VAL A 1 277 ? 15.331 -2.520 -20.382 1.00 79.31 277 VAL A CA 1
ATOM 2170 C C . VAL A 1 277 ? 16.400 -2.599 -19.286 1.00 79.31 277 VAL A C 1
ATOM 2172 O O . VAL A 1 277 ? 17.586 -2.758 -19.573 1.00 79.31 277 VAL A O 1
ATOM 2175 N N . LEU A 1 278 ? 16.009 -2.467 -18.016 1.00 77.06 278 LEU A N 1
ATOM 2176 C CA . LEU A 1 278 ? 16.937 -2.468 -16.880 1.00 77.06 278 LEU A CA 1
ATOM 2177 C C . LEU A 1 278 ? 17.389 -3.877 -16.482 1.00 77.06 278 LEU A C 1
ATOM 2179 O O . LEU A 1 278 ? 18.467 -4.029 -15.896 1.00 77.06 278 LEU A O 1
ATOM 2183 N N . GLY A 1 279 ? 16.580 -4.888 -16.789 1.00 81.00 279 GLY A N 1
ATOM 2184 C CA . GLY A 1 279 ? 16.755 -6.254 -16.321 1.00 81.00 279 GLY A CA 1
ATOM 2185 C C . GLY A 1 279 ? 16.391 -6.436 -14.836 1.00 81.00 279 GLY A C 1
ATOM 2186 O O . GLY A 1 279 ? 16.389 -5.479 -14.049 1.00 81.00 279 GLY A O 1
ATOM 2187 N N . PRO A 1 280 ? 16.125 -7.684 -14.407 1.00 78.62 280 PRO A N 1
ATOM 2188 C CA . PRO A 1 280 ? 15.528 -7.985 -13.102 1.00 78.62 280 PRO A CA 1
ATOM 2189 C C . PRO A 1 280 ? 16.389 -7.530 -11.916 1.00 78.62 280 PRO A C 1
ATOM 2191 O O . PRO A 1 280 ? 15.879 -6.898 -10.998 1.00 78.62 280 PRO A O 1
ATOM 2194 N N . ALA A 1 281 ? 17.709 -7.746 -11.958 1.00 80.81 281 ALA A N 1
ATOM 2195 C CA . ALA A 1 281 ? 18.601 -7.425 -10.838 1.00 80.81 281 ALA A CA 1
ATOM 2196 C C . ALA A 1 281 ? 18.743 -5.915 -10.564 1.00 80.81 281 ALA A C 1
ATOM 2198 O O . ALA A 1 281 ? 18.905 -5.494 -9.418 1.00 80.81 281 ALA A O 1
ATOM 2199 N N . ARG A 1 282 ? 18.715 -5.070 -11.606 1.00 82.31 282 ARG A N 1
ATOM 2200 C CA . ARG A 1 282 ? 18.739 -3.607 -11.425 1.00 82.31 282 ARG A CA 1
ATOM 2201 C C . ARG A 1 282 ? 17.371 -3.096 -11.003 1.00 82.31 282 ARG A C 1
ATOM 2203 O O . ARG A 1 282 ? 17.298 -2.190 -10.176 1.00 82.31 282 ARG A O 1
ATOM 2210 N N . TRP A 1 283 ? 16.303 -3.687 -11.534 1.00 84.75 283 TRP A N 1
ATOM 2211 C CA . TRP A 1 283 ? 14.943 -3.349 -11.137 1.00 84.75 283 TRP A CA 1
ATOM 2212 C C . TRP A 1 283 ? 14.679 -3.662 -9.662 1.00 84.75 283 T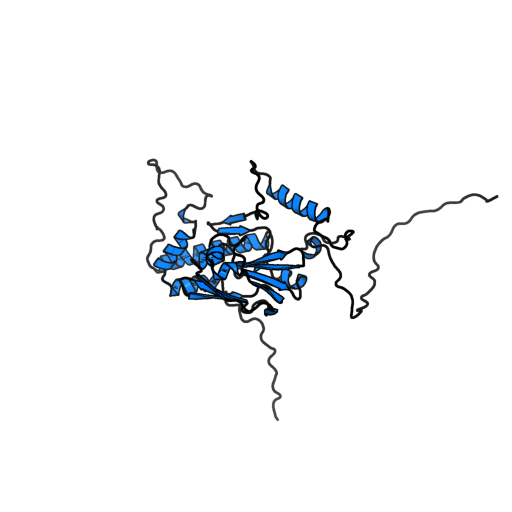RP A C 1
ATOM 2214 O O . TRP A 1 283 ? 14.163 -2.814 -8.940 1.00 84.75 283 TRP A O 1
ATOM 2224 N N . GLU A 1 284 ? 15.145 -4.811 -9.174 1.00 83.75 284 GLU A N 1
ATOM 2225 C CA . GLU A 1 284 ? 15.069 -5.189 -7.760 1.00 83.75 284 GLU A CA 1
ATOM 2226 C C . GLU A 1 284 ? 15.752 -4.155 -6.847 1.00 83.75 284 GLU A C 1
ATOM 2228 O O . GLU A 1 284 ? 15.214 -3.784 -5.804 1.00 83.75 284 GLU A O 1
ATOM 2233 N N . GLN A 1 285 ? 16.889 -3.587 -7.269 1.00 83.00 285 GLN A N 1
ATOM 2234 C CA . GLN A 1 285 ? 17.554 -2.504 -6.531 1.00 83.00 285 GLN A CA 1
ATOM 2235 C C . GLN A 1 285 ? 16.723 -1.215 -6.495 1.00 83.00 285 GLN A C 1
ATOM 2237 O O . GLN A 1 285 ? 16.735 -0.504 -5.484 1.00 83.00 285 GLN A O 1
ATOM 2242 N N . VAL A 1 286 ? 16.002 -0.901 -7.578 1.00 85.19 286 VAL A N 1
ATOM 2243 C CA . VAL A 1 286 ? 15.057 0.223 -7.598 1.00 85.19 286 VAL A CA 1
ATOM 2244 C C . VAL A 1 286 ? 13.915 -0.066 -6.629 1.00 85.19 286 VAL A C 1
ATOM 2246 O O . VAL A 1 286 ? 13.683 0.750 -5.743 1.00 85.19 286 VAL A O 1
ATOM 2249 N N . ILE A 1 287 ? 13.273 -1.234 -6.716 1.00 86.75 287 ILE A N 1
ATOM 2250 C CA . ILE A 1 287 ? 12.178 -1.651 -5.825 1.00 86.75 287 ILE A CA 1
ATOM 2251 C C . ILE A 1 287 ? 12.590 -1.550 -4.353 1.00 86.75 287 ILE A C 1
ATOM 2253 O O . ILE A 1 287 ? 11.902 -0.907 -3.554 1.00 86.75 287 ILE A O 1
ATOM 2257 N N . ALA A 1 288 ? 13.736 -2.135 -3.996 1.00 85.44 288 ALA A N 1
ATOM 2258 C CA . ALA A 1 288 ? 14.227 -2.177 -2.623 1.00 85.44 288 ALA A CA 1
ATOM 2259 C C . ALA A 1 288 ? 14.416 -0.774 -2.026 1.00 85.44 288 ALA A C 1
ATOM 2261 O O . ALA A 1 288 ? 14.199 -0.573 -0.835 1.00 85.44 288 ALA A O 1
ATOM 2262 N N . ARG A 1 289 ? 14.753 0.235 -2.839 1.00 87.19 289 ARG A N 1
ATOM 2263 C CA . ARG A 1 289 ? 14.915 1.620 -2.371 1.00 87.19 289 ARG A CA 1
ATOM 2264 C C . ARG A 1 289 ? 13.617 2.240 -1.841 1.00 87.19 289 ARG A C 1
ATOM 2266 O O . ARG A 1 289 ? 13.700 3.092 -0.958 1.00 87.19 289 ARG A O 1
ATOM 2273 N N . PHE A 1 290 ? 12.468 1.838 -2.380 1.00 89.06 290 PHE A N 1
ATOM 2274 C CA . PHE A 1 290 ? 11.160 2.420 -2.058 1.00 89.06 290 PHE A CA 1
ATOM 2275 C C . PHE A 1 290 ? 10.330 1.523 -1.136 1.00 89.06 290 PHE A C 1
ATOM 2277 O O . PHE A 1 290 ? 9.756 2.001 -0.163 1.00 89.06 290 PHE A O 1
ATOM 2284 N N . LEU A 1 291 ? 10.286 0.214 -1.404 1.00 86.56 291 LEU A N 1
ATOM 2285 C CA . LEU A 1 291 ? 9.444 -0.723 -0.648 1.00 86.56 291 LEU A CA 1
ATOM 2286 C C . LEU A 1 291 ? 10.170 -1.371 0.534 1.00 86.56 291 LEU A C 1
ATOM 2288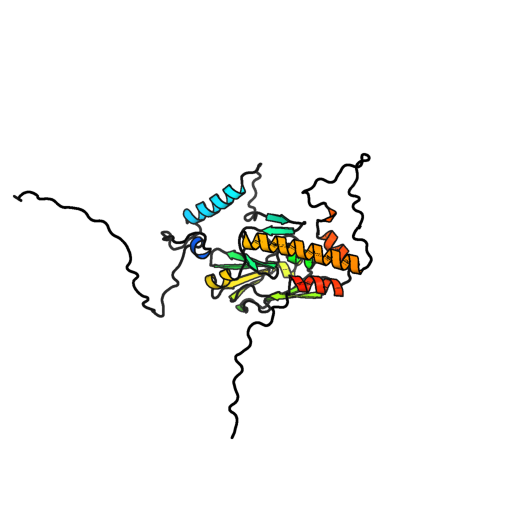 O O . LEU A 1 291 ? 9.526 -1.814 1.483 1.00 86.56 291 LEU A O 1
ATOM 2292 N N . GLN A 1 292 ? 11.504 -1.391 0.513 1.00 80.19 292 GLN A N 1
ATOM 2293 C CA . GLN A 1 292 ? 12.338 -1.943 1.584 1.00 80.19 292 GLN A CA 1
ATOM 2294 C C . GLN A 1 292 ? 13.494 -1.001 1.950 1.00 80.19 292 GLN A C 1
ATOM 2296 O O . GLN A 1 292 ? 14.659 -1.420 1.960 1.00 80.19 292 GLN A O 1
ATOM 2301 N N . PRO A 1 293 ? 13.214 0.286 2.240 1.00 66.62 293 PRO A N 1
ATOM 2302 C CA . PRO A 1 293 ? 14.265 1.224 2.587 1.00 66.62 293 PRO A CA 1
ATOM 2303 C C . PRO A 1 293 ? 15.041 0.650 3.771 1.00 66.62 293 PRO A C 1
ATOM 2305 O O . PRO A 1 293 ? 14.452 0.265 4.782 1.00 66.62 293 PRO A O 1
ATOM 2308 N N . ARG A 1 294 ? 16.370 0.552 3.637 1.00 55.53 294 ARG A N 1
ATOM 2309 C CA . ARG A 1 294 ? 17.239 0.116 4.734 1.00 55.53 294 ARG A CA 1
ATOM 2310 C C . ARG A 1 294 ? 16.989 1.049 5.913 1.00 55.53 294 ARG A C 1
ATOM 2312 O O . ARG A 1 294 ? 17.471 2.179 5.913 1.00 55.53 294 ARG A O 1
ATOM 2319 N N . ILE A 1 295 ? 16.223 0.581 6.897 1.00 45.56 295 ILE A N 1
ATOM 2320 C CA . ILE A 1 295 ? 16.046 1.275 8.167 1.00 45.56 295 ILE A CA 1
ATOM 2321 C C . ILE A 1 295 ? 17.452 1.365 8.755 1.00 45.56 295 ILE A C 1
ATOM 2323 O O . ILE A 1 295 ? 18.063 0.347 9.092 1.00 45.56 295 ILE A O 1
ATOM 2327 N N . GLY A 1 296 ? 18.017 2.572 8.765 1.00 34.44 296 GLY A N 1
ATOM 2328 C CA . GLY A 1 296 ? 19.322 2.818 9.358 1.00 34.44 296 GLY A CA 1
ATOM 2329 C C . GLY A 1 296 ? 19.342 2.260 10.778 1.00 34.44 296 GLY A C 1
ATOM 2330 O O . GLY A 1 296 ? 18.373 2.398 11.519 1.00 34.44 296 GLY A O 1
ATOM 2331 N N . ARG A 1 297 ? 20.439 1.595 11.152 1.00 35.38 297 ARG A N 1
ATOM 2332 C CA . ARG A 1 297 ? 20.725 1.210 12.538 1.00 35.38 297 ARG A CA 1
ATOM 2333 C C . ARG A 1 297 ? 20.616 2.448 13.436 1.00 35.38 297 ARG A C 1
ATOM 2335 O O . ARG A 1 297 ? 21.573 3.201 13.560 1.00 35.38 297 ARG A O 1
ATOM 2342 N N . THR A 1 298 ? 19.492 2.616 14.112 1.00 36.97 298 THR A N 1
ATOM 2343 C CA . THR A 1 298 ? 19.344 3.512 15.260 1.00 36.97 298 THR A CA 1
ATOM 2344 C C . THR A 1 298 ? 18.623 2.749 16.358 1.00 36.97 298 THR A C 1
ATOM 2346 O O . THR A 1 298 ? 17.407 2.709 16.407 1.00 36.97 298 THR A O 1
ATOM 2349 N N . VAL A 1 299 ? 19.401 2.031 17.167 1.00 34.34 299 VAL A N 1
ATOM 2350 C CA . VAL A 1 299 ? 19.543 2.205 18.623 1.00 34.34 299 VAL A CA 1
ATOM 2351 C C . VAL A 1 299 ? 20.721 1.307 18.998 1.00 34.34 299 VAL A C 1
ATOM 2353 O O . VAL A 1 299 ? 20.612 0.083 19.064 1.00 34.34 299 VAL A O 1
ATOM 2356 N N . SER A 1 300 ? 21.887 1.920 19.190 1.00 31.89 300 SER A N 1
ATOM 2357 C CA . SER A 1 300 ? 22.988 1.275 19.894 1.00 31.89 300 SER A CA 1
ATOM 2358 C C . SER A 1 300 ? 22.493 0.924 21.292 1.00 31.89 300 SER A C 1
ATOM 2360 O O . SER A 1 300 ? 22.183 1.813 22.083 1.00 31.89 300 SER A O 1
ATOM 2362 N N . ALA A 1 301 ? 22.402 -0.371 21.588 1.00 30.20 301 ALA A N 1
ATOM 2363 C CA . ALA A 1 301 ? 22.269 -0.846 22.955 1.00 30.20 301 ALA A CA 1
ATOM 2364 C C . ALA A 1 301 ? 23.382 -0.211 23.813 1.00 30.20 301 ALA A C 1
ATOM 2366 O O . ALA A 1 301 ? 24.520 -0.101 23.335 1.00 30.20 301 ALA A O 1
ATOM 2367 N N . PRO A 1 302 ? 23.104 0.213 25.059 1.00 34.69 302 PRO A N 1
ATOM 2368 C CA . PRO A 1 302 ? 24.153 0.708 25.933 1.00 34.69 302 PRO A CA 1
ATOM 2369 C C . PRO A 1 302 ? 25.183 -0.410 26.116 1.00 34.69 302 PRO A C 1
ATOM 2371 O O . PRO A 1 302 ? 24.852 -1.513 26.559 1.00 34.69 302 PRO A O 1
ATOM 2374 N N . ARG A 1 303 ? 26.437 -0.136 25.733 1.00 36.84 303 ARG A N 1
ATOM 2375 C CA . ARG A 1 303 ? 27.576 -1.010 26.027 1.00 36.84 303 ARG A CA 1
ATOM 2376 C C . ARG A 1 303 ? 27.587 -1.257 27.535 1.00 36.84 303 ARG A C 1
ATOM 2378 O O . ARG A 1 303 ? 27.923 -0.359 28.303 1.00 36.84 303 ARG A O 1
ATOM 2385 N N . ARG A 1 304 ? 27.236 -2.474 27.957 1.00 37.03 304 ARG A N 1
ATOM 2386 C CA . ARG A 1 304 ? 27.549 -2.953 29.303 1.00 37.03 304 ARG A CA 1
ATOM 2387 C C . ARG A 1 304 ? 29.070 -2.899 29.438 1.00 37.03 304 ARG A C 1
ATOM 2389 O O . ARG A 1 304 ? 29.773 -3.597 28.712 1.00 37.03 304 ARG A O 1
ATOM 2396 N N . ARG A 1 305 ? 29.574 -2.026 30.312 1.00 39.78 305 ARG A N 1
ATOM 2397 C CA . ARG A 1 305 ? 30.962 -2.100 30.768 1.00 39.78 305 ARG A CA 1
ATOM 2398 C C . ARG A 1 305 ? 31.097 -3.408 31.543 1.00 39.78 305 ARG A C 1
ATOM 2400 O O . ARG A 1 305 ? 30.425 -3.590 32.554 1.00 39.78 305 ARG A O 1
ATOM 2407 N N . SER A 1 306 ? 31.914 -4.322 31.036 1.00 37.72 306 SER A N 1
ATOM 2408 C CA . SER A 1 306 ? 32.408 -5.448 31.824 1.00 37.72 306 SER A CA 1
ATOM 2409 C C . SER A 1 306 ? 33.239 -4.898 32.990 1.00 37.72 306 SER A C 1
ATOM 2411 O O . SER A 1 306 ? 33.991 -3.946 32.771 1.00 37.72 306 SER A O 1
ATOM 2413 N N . PRO A 1 307 ? 33.125 -5.450 34.208 1.00 46.88 307 PRO A N 1
ATOM 2414 C CA . PRO A 1 307 ? 34.012 -5.078 35.297 1.00 46.88 307 PRO A CA 1
ATOM 2415 C C . PRO A 1 307 ? 35.408 -5.639 35.001 1.00 46.88 307 PRO A C 1
ATOM 2417 O O . PRO A 1 307 ? 35.569 -6.841 34.769 1.00 46.88 307 PRO A O 1
ATOM 2420 N N . GLU A 1 308 ? 36.410 -4.763 34.969 1.00 47.78 308 GLU A N 1
ATOM 2421 C CA . GLU A 1 308 ? 37.809 -5.173 34.983 1.00 47.78 308 GLU A CA 1
ATOM 2422 C C . GLU A 1 308 ? 38.092 -5.931 36.282 1.00 47.78 308 GLU A C 1
ATOM 2424 O O . GLU A 1 308 ? 37.842 -5.450 37.385 1.00 47.78 308 GLU A O 1
ATOM 2429 N N . ARG A 1 309 ? 38.605 -7.152 36.126 1.00 46.47 309 ARG A N 1
ATOM 2430 C CA . ARG A 1 309 ? 39.326 -7.867 37.173 1.00 46.47 309 ARG A CA 1
ATOM 2431 C C . ARG A 1 309 ? 40.693 -7.205 37.334 1.00 46.47 309 ARG A C 1
ATOM 2433 O O . ARG A 1 309 ? 41.522 -7.369 36.438 1.00 46.47 309 ARG A O 1
ATOM 2440 N N . ARG A 1 310 ? 40.940 -6.571 38.477 1.00 44.81 310 ARG A N 1
ATOM 2441 C CA . ARG A 1 310 ? 42.142 -6.737 39.313 1.00 44.81 310 ARG A CA 1
ATOM 2442 C C . ARG A 1 310 ? 42.024 -5.900 40.575 1.00 44.81 310 ARG A C 1
ATOM 2444 O O . ARG A 1 310 ? 41.585 -4.740 40.459 1.00 44.81 310 ARG A O 1
#

Sequence (310 aa):
MDEVLSRGPTEATGPGAHPLSIEREGAAPVLQCVWMLAGIVDYKLCDRDYECDHCPFDRALRERTREIAGEEGSSRSHGERTASHRLFSRGGFHMAEALFYHPTHVWARIERRGDVRIGLDDFGQKLLGRIYQVSFPEVGARVIAGRPLGKLAHQAGEIILSAPLTGVILQLNERLTRYPSLINHDPYGDGWLLLLRPERLRESLKHLLYGEQARSWYEREVSKLHRAVRAALRALGTPPEVSAAGRTLQDGGVPLEGECTAQEMLTRAAMESLMEVLGPARWEQVIARFLQPRIGRTVSAPRRRSPERR

Radius of gyration: 26.48 Å; chains: 1; bounding box: 86×62×94 Å